Protein AF-A0A3M0Z2S5-F1 (afdb_monomer_lite)

pLDDT: mean 82.82, std 20.01, range [23.84, 98.69]

Foldseek 3Di:
DDDDDDDDDPPPPPPPPPVLPFAEEAEEEAPPADPLQVVLSVVCLVCCVPAPQNCQLRFSHGHDNDYHYLVVLVVDDLLVQFRHAYEYFYACPDPNNVVQDPPQWDAALAWIQGNLAGIKHAWKKFKAKDWRVSCVDPPHDNDQFTHMYIYIYTNDSVNSSQSSVCCRPPVEHGFMEHEPPMDHPDDDPFNDDGHYPPDDDDPVDDCDDPNWGWRYKYWDGRVVQVVCCVVVVDRDPTDIDIDTDDRCCCGDPVVVVVVCCVVVCVVPD

Radius of gyration: 21.88 Å; chains: 1; bounding box: 50×64×82 Å

Secondary structure (DSSP, 8-state):
---------------------PEEEEEEE-TT--HHHHHHHHHHHHTTTT-HHHHHHTTEEEEEEEEEEHHHHHTS-HHHHHTEEEEEES-TTSHHHHHH--SSEEE-SS-EEETTTEEEESSEEEEEEEE-TTTTSTT----SS--EEEEEEESSHHHHHHHHHHHHHH-B-SEEEE-TT-EEEE--SS-PPPEETTPPPPTTS-SEETTEEEEEEEEPPHHHHHHHHHHHSS--S--EEEEEE-TTTTSTHHHHHHHHHHHTTTT--

Structure (mmCIF, N/CA/C/O backbone):
data_AF-A0A3M0Z2S5-F1
#
_entry.id   AF-A0A3M0Z2S5-F1
#
loop_
_atom_site.group_PDB
_atom_site.id
_atom_site.type_symbol
_atom_site.label_atom_id
_atom_site.label_alt_id
_atom_site.label_comp_id
_atom_site.label_asym_id
_atom_site.label_entity_id
_atom_site.label_seq_id
_atom_site.pdbx_PDB_ins_code
_atom_site.Cartn_x
_atom_site.Cartn_y
_atom_site.Cartn_z
_atom_site.occupancy
_atom_site.B_iso_or_equiv
_atom_site.auth_seq_id
_atom_site.auth_comp_id
_atom_site.auth_asym_id
_atom_site.auth_atom_id
_atom_site.pdbx_PDB_model_num
ATOM 1 N N . MET A 1 1 ? -10.172 -48.071 -61.074 1.00 38.38 1 MET A N 1
ATOM 2 C CA . MET A 1 1 ? -8.968 -47.214 -61.163 1.00 38.38 1 MET A CA 1
ATOM 3 C C . MET A 1 1 ? -9.252 -45.932 -60.376 1.00 38.38 1 MET A C 1
ATOM 5 O O . MET A 1 1 ? -9.782 -44.981 -60.930 1.00 38.38 1 MET A O 1
ATOM 9 N N . MET A 1 2 ? -9.044 -45.945 -59.055 1.00 31.11 2 MET A N 1
ATOM 10 C CA . MET A 1 2 ? -9.302 -44.784 -58.189 1.00 31.11 2 MET A CA 1
ATOM 11 C C . MET A 1 2 ? -7.990 -44.030 -57.978 1.00 31.11 2 MET A C 1
ATOM 13 O O . MET A 1 2 ? -7.022 -44.589 -57.467 1.00 31.11 2 MET A O 1
ATOM 17 N N . ARG A 1 3 ? -7.943 -42.778 -58.439 1.00 32.47 3 ARG A N 1
ATOM 18 C CA . ARG A 1 3 ? -6.822 -41.857 -58.235 1.00 32.47 3 ARG A CA 1
ATOM 19 C C . ARG A 1 3 ? -6.849 -41.378 -56.782 1.00 32.47 3 ARG A C 1
ATOM 21 O O . ARG A 1 3 ? -7.718 -40.592 -56.419 1.00 32.47 3 ARG A O 1
ATOM 28 N N . ASN A 1 4 ? -5.890 -41.832 -55.978 1.00 33.38 4 ASN A N 1
ATOM 29 C CA . ASN A 1 4 ? -5.587 -41.239 -54.677 1.00 33.38 4 ASN A CA 1
ATOM 30 C C . ASN A 1 4 ? -5.161 -39.779 -54.884 1.00 33.38 4 ASN A C 1
ATOM 32 O O . ASN A 1 4 ? -4.087 -39.519 -55.426 1.00 33.38 4 ASN A O 1
ATOM 36 N N . GLN A 1 5 ? -6.001 -38.830 -54.474 1.00 32.69 5 GLN A N 1
ATOM 37 C CA . GLN A 1 5 ? -5.605 -37.433 -54.326 1.00 32.69 5 GLN A CA 1
ATOM 38 C C . GLN A 1 5 ? -5.142 -37.211 -52.887 1.00 32.69 5 GLN A C 1
ATOM 40 O O . GLN A 1 5 ? -5.942 -37.078 -51.966 1.00 32.69 5 GLN A O 1
ATOM 45 N N . THR A 1 6 ? -3.826 -37.193 -52.703 1.00 31.66 6 THR A N 1
ATOM 46 C CA . THR A 1 6 ? -3.182 -36.700 -51.487 1.00 31.66 6 THR A CA 1
ATOM 47 C C . THR A 1 6 ? -3.391 -35.188 -51.418 1.00 31.66 6 THR A C 1
ATOM 49 O O . THR A 1 6 ? -2.802 -34.447 -52.204 1.00 31.66 6 THR A O 1
ATOM 52 N N . ILE A 1 7 ? -4.234 -34.718 -50.499 1.00 29.38 7 ILE A N 1
ATOM 53 C CA . ILE A 1 7 ? -4.354 -33.289 -50.189 1.00 29.38 7 ILE A CA 1
ATOM 54 C C . ILE A 1 7 ? -3.338 -32.967 -49.092 1.00 29.38 7 ILE A C 1
ATOM 56 O O . ILE A 1 7 ? -3.437 -33.453 -47.967 1.00 29.38 7 ILE A O 1
ATOM 60 N N . TYR A 1 8 ? -2.348 -32.144 -49.436 1.00 26.92 8 TYR A N 1
ATOM 61 C CA . TYR A 1 8 ? -1.400 -31.567 -48.490 1.00 26.92 8 TYR A CA 1
ATOM 62 C C . TYR A 1 8 ? -2.109 -30.482 -47.672 1.00 26.92 8 TYR A C 1
ATOM 64 O O . TYR A 1 8 ? -2.426 -29.410 -48.187 1.00 26.92 8 TYR A O 1
ATOM 72 N N . LEU A 1 9 ? -2.360 -30.752 -46.390 1.00 23.84 9 LEU A N 1
ATOM 73 C CA . LEU A 1 9 ? -2.811 -29.735 -45.445 1.00 23.84 9 LEU A CA 1
ATOM 74 C C . LEU A 1 9 ? -1.599 -28.893 -45.025 1.00 23.84 9 LEU A C 1
ATOM 76 O O . LEU A 1 9 ? -0.819 -29.285 -44.157 1.00 23.84 9 LEU A O 1
ATOM 80 N N . LEU A 1 10 ? -1.431 -27.735 -45.659 1.00 24.17 10 LEU A N 1
ATOM 81 C CA . LEU A 1 10 ? -0.461 -26.728 -45.244 1.00 24.17 10 LEU A CA 1
ATOM 82 C C . LEU A 1 10 ? -0.992 -26.040 -43.975 1.00 24.17 10 LEU A C 1
ATOM 84 O O . LEU A 1 10 ? -1.672 -25.017 -44.039 1.00 24.17 10 LEU A O 1
ATOM 88 N N . VAL A 1 11 ? -0.724 -26.620 -42.803 1.00 25.47 11 VAL A N 1
ATOM 89 C CA . VAL A 1 11 ? -0.964 -25.933 -41.529 1.00 25.47 11 VAL A CA 1
ATOM 90 C C . VAL A 1 11 ? 0.127 -24.877 -41.379 1.00 25.47 11 VAL A C 1
ATOM 92 O O . VAL A 1 11 ? 1.230 -25.156 -40.913 1.00 25.47 11 VAL A O 1
ATOM 95 N N . LEU A 1 12 ? -0.186 -23.648 -41.787 1.00 24.25 12 LEU A N 1
ATOM 96 C CA . LEU A 1 12 ? 0.527 -22.458 -41.337 1.00 24.25 12 LEU A CA 1
ATOM 97 C C . LEU A 1 12 ? 0.299 -22.333 -39.827 1.00 24.25 12 LEU A C 1
ATOM 99 O O . LEU A 1 12 ? -0.611 -21.648 -39.361 1.00 24.25 12 LEU A O 1
ATOM 103 N N . LEU A 1 13 ? 1.134 -23.03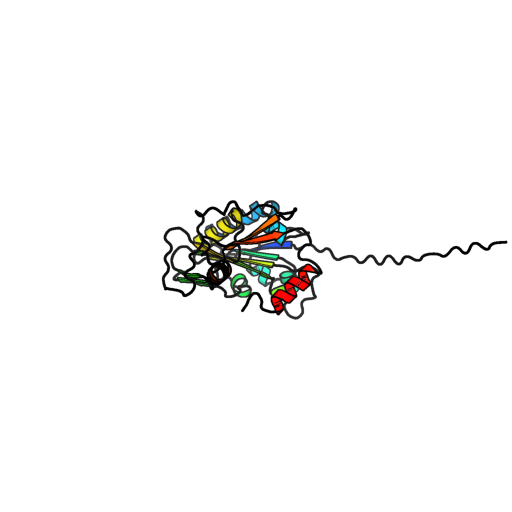2 -39.056 1.00 24.48 13 LEU A N 1
ATOM 104 C CA . LEU A 1 13 ? 1.390 -22.720 -37.659 1.00 24.48 13 LEU A CA 1
ATOM 105 C C . LEU A 1 13 ? 2.048 -21.342 -37.644 1.00 24.48 13 LEU A C 1
ATOM 107 O O . LEU A 1 13 ? 3.268 -21.209 -37.567 1.00 24.48 13 LEU A O 1
ATOM 111 N N . PHE A 1 14 ? 1.230 -20.293 -37.710 1.00 25.27 14 PHE A N 1
ATOM 112 C CA . PHE A 1 14 ? 1.606 -19.058 -37.058 1.00 25.27 14 PHE A CA 1
ATOM 113 C C . PHE A 1 14 ? 1.755 -19.430 -35.591 1.00 25.27 14 PHE A C 1
ATOM 115 O O . PHE A 1 14 ? 0.772 -19.564 -34.859 1.00 25.27 14 PHE A O 1
ATOM 122 N N . SER A 1 15 ? 2.999 -19.633 -35.164 1.00 28.56 15 SER A N 1
ATOM 123 C CA . SER A 1 15 ? 3.365 -19.386 -33.788 1.00 28.56 15 SER A CA 1
ATOM 124 C C . SER A 1 15 ? 3.002 -17.927 -33.533 1.00 28.56 15 SER A C 1
ATOM 126 O O . SER A 1 15 ? 3.791 -16.998 -33.702 1.00 28.56 15 SER A O 1
ATOM 128 N N . LEU A 1 16 ? 1.750 -17.706 -33.128 1.00 31.30 16 LEU A N 1
ATOM 129 C CA . LEU A 1 16 ? 1.448 -16.647 -32.196 1.00 31.30 16 LEU A CA 1
ATOM 130 C C . LEU A 1 16 ? 2.372 -16.954 -31.027 1.00 31.30 16 LEU A C 1
ATOM 132 O O . LEU A 1 16 ? 2.051 -17.761 -30.157 1.00 31.30 16 LEU A O 1
ATOM 136 N N . ASN A 1 17 ? 3.560 -16.351 -31.054 1.00 31.06 17 ASN A N 1
ATOM 137 C CA . ASN A 1 17 ? 4.291 -16.009 -29.859 1.00 31.06 17 ASN A CA 1
ATOM 138 C C . ASN A 1 17 ? 3.290 -15.196 -29.039 1.00 31.06 17 ASN A C 1
ATOM 140 O O . ASN A 1 17 ? 3.216 -13.972 -29.150 1.00 31.06 17 ASN A O 1
ATOM 144 N N . ALA A 1 18 ? 2.435 -15.896 -28.292 1.00 36.41 18 ALA A N 1
ATOM 145 C CA . ALA A 1 18 ? 1.697 -15.332 -27.197 1.00 36.41 18 ALA A CA 1
ATOM 146 C C . ALA A 1 18 ? 2.801 -14.774 -26.319 1.00 36.41 18 ALA A C 1
ATOM 148 O O . ALA A 1 18 ? 3.565 -15.524 -25.719 1.00 36.41 18 ALA A O 1
ATOM 149 N N . TYR A 1 19 ? 2.985 -13.463 -26.389 1.00 38.19 19 TYR A N 1
ATOM 150 C CA . TYR A 1 19 ? 3.996 -12.765 -25.633 1.00 38.19 19 TYR A CA 1
ATOM 151 C C . TYR A 1 19 ? 3.586 -12.876 -24.163 1.00 38.19 19 TYR A C 1
ATOM 153 O O . TYR A 1 19 ? 2.909 -12.007 -23.623 1.00 38.19 19 TYR A O 1
ATOM 161 N N . THR A 1 20 ? 3.936 -13.994 -23.530 1.00 45.84 20 THR A N 1
ATOM 162 C CA . THR A 1 20 ? 3.798 -14.261 -22.100 1.00 45.84 20 THR A CA 1
ATOM 163 C C . THR A 1 20 ? 4.943 -13.562 -21.381 1.00 45.84 20 THR A C 1
ATOM 165 O O . THR A 1 20 ? 5.749 -14.192 -20.699 1.00 45.84 20 THR A O 1
ATOM 168 N N . ALA A 1 21 ? 5.093 -12.253 -21.588 1.00 57.91 21 ALA A N 1
ATOM 169 C CA . ALA A 1 21 ? 5.978 -11.485 -20.734 1.00 57.91 21 ALA A CA 1
ATOM 170 C C . ALA A 1 21 ? 5.276 -11.346 -19.390 1.00 57.91 21 ALA A C 1
ATOM 172 O O . ALA A 1 21 ? 4.353 -10.549 -19.239 1.00 57.91 21 ALA A O 1
ATOM 173 N N . GLY A 1 22 ? 5.691 -12.172 -18.435 1.00 71.38 22 GLY A N 1
ATOM 174 C CA . GLY A 1 22 ? 5.278 -12.023 -17.055 1.00 71.38 22 GLY A CA 1
ATOM 175 C C . GLY A 1 22 ? 5.606 -10.639 -16.504 1.00 71.38 22 GLY A C 1
ATOM 176 O O . GLY A 1 22 ? 6.449 -9.904 -17.029 1.00 71.38 22 GLY A O 1
ATOM 177 N N . ARG A 1 23 ? 4.933 -10.278 -15.419 1.00 84.69 23 ARG A N 1
ATOM 178 C CA . ARG A 1 23 ? 5.114 -8.990 -14.752 1.00 84.69 23 ARG A CA 1
ATOM 179 C C . ARG A 1 23 ? 6.337 -9.075 -13.857 1.00 84.69 23 ARG A C 1
ATOM 181 O O . ARG A 1 23 ? 6.465 -9.996 -13.062 1.00 84.69 23 ARG A O 1
ATOM 188 N N . ASN A 1 24 ? 7.236 -8.107 -13.935 1.00 92.12 24 ASN A N 1
ATOM 189 C CA . ASN A 1 24 ? 8.283 -7.990 -12.925 1.00 92.12 24 ASN A CA 1
ATOM 190 C C . ASN A 1 24 ? 7.833 -7.015 -11.839 1.00 92.12 24 ASN A C 1
ATOM 192 O O . ASN A 1 24 ? 7.238 -5.984 -12.147 1.00 92.12 24 ASN A O 1
ATOM 196 N N . LEU A 1 25 ? 8.160 -7.319 -10.585 1.00 96.44 25 LEU A N 1
ATOM 197 C CA . LEU A 1 25 ? 7.916 -6.433 -9.449 1.00 96.44 25 LEU A CA 1
ATOM 198 C C . LEU A 1 25 ? 9.226 -5.797 -8.988 1.00 96.44 25 LEU A C 1
ATOM 200 O O . LEU A 1 25 ? 10.210 -6.495 -8.729 1.00 96.44 25 LEU A O 1
ATOM 204 N N . VAL A 1 26 ? 9.210 -4.477 -8.826 1.00 97.56 26 VAL A N 1
ATOM 205 C CA . VAL A 1 26 ? 10.291 -3.713 -8.195 1.00 97.56 26 VAL A CA 1
ATOM 206 C C . VAL A 1 26 ? 9.836 -3.222 -6.830 1.00 97.56 26 VAL A C 1
ATOM 208 O O . VAL A 1 26 ? 8.746 -2.670 -6.710 1.00 97.56 26 VAL A O 1
ATOM 211 N N . ILE A 1 27 ? 10.682 -3.393 -5.814 1.00 98.38 27 ILE A N 1
ATOM 212 C CA . ILE A 1 27 ? 10.485 -2.791 -4.492 1.00 98.38 27 ILE A CA 1
ATOM 213 C C . ILE A 1 27 ? 11.403 -1.574 -4.396 1.00 98.38 27 ILE A C 1
ATOM 215 O O . ILE A 1 27 ? 12.620 -1.696 -4.565 1.00 98.38 27 ILE A O 1
ATOM 219 N N . CYS A 1 28 ? 10.816 -0.409 -4.146 1.00 98.25 28 CYS A N 1
ATOM 220 C CA . CYS A 1 28 ? 11.486 0.879 -4.248 1.00 98.25 28 CYS A CA 1
ATOM 221 C C . CYS A 1 28 ? 11.433 1.645 -2.928 1.00 98.25 28 CYS A C 1
ATOM 223 O O . CYS A 1 28 ? 10.399 1.656 -2.261 1.00 98.25 28 CYS A O 1
ATOM 225 N N . ILE A 1 29 ? 12.520 2.342 -2.603 1.00 98.50 29 ILE A N 1
ATOM 226 C CA . ILE A 1 29 ? 12.602 3.268 -1.468 1.00 98.50 29 ILE A CA 1
ATOM 227 C C . ILE A 1 29 ? 13.281 4.585 -1.869 1.00 98.50 29 ILE A C 1
ATOM 229 O O . ILE A 1 29 ? 14.155 4.571 -2.739 1.00 98.50 29 ILE A O 1
ATOM 233 N N . PRO A 1 30 ? 12.962 5.721 -1.232 1.00 98.00 30 PRO A N 1
ATOM 234 C CA . PRO A 1 30 ? 13.767 6.935 -1.356 1.00 98.00 30 PRO A CA 1
ATOM 235 C C . PRO A 1 30 ? 15.235 6.686 -0.951 1.00 98.00 30 PRO A C 1
ATOM 237 O O . PRO A 1 30 ? 15.472 5.920 -0.008 1.00 98.00 30 PRO A O 1
ATOM 240 N N . PRO A 1 31 ? 16.232 7.304 -1.613 1.00 94.38 31 PRO A N 1
ATOM 241 C CA . PRO A 1 31 ? 17.650 7.124 -1.268 1.00 94.38 31 PRO A CA 1
ATOM 242 C C . PRO A 1 31 ? 17.954 7.527 0.185 1.00 94.38 31 PRO A C 1
ATOM 244 O O . PRO A 1 31 ? 18.577 6.767 0.935 1.00 94.38 31 PRO A O 1
ATOM 247 N N . ASP A 1 32 ? 17.371 8.642 0.622 1.00 93.94 32 ASP A N 1
ATOM 248 C CA . ASP A 1 32 ? 17.569 9.222 1.954 1.00 93.94 32 ASP A CA 1
ATOM 249 C C . ASP A 1 32 ? 16.571 8.689 2.993 1.00 93.94 32 ASP A C 1
ATOM 251 O O . ASP A 1 32 ? 16.298 9.318 4.013 1.00 93.94 32 ASP A O 1
ATOM 255 N N . SER A 1 33 ? 16.008 7.501 2.746 1.00 97.19 33 SER A N 1
ATOM 256 C CA . SER A 1 33 ? 15.100 6.849 3.692 1.00 97.19 33 SER A CA 1
ATOM 257 C C . SER A 1 33 ? 15.763 6.650 5.055 1.00 97.19 33 SER A C 1
ATOM 259 O O . SER A 1 33 ? 16.917 6.205 5.147 1.00 97.19 33 SER A O 1
ATOM 261 N N . SER A 1 34 ? 14.996 6.901 6.117 1.00 98.00 34 SER A N 1
ATOM 262 C CA . SER A 1 34 ? 15.420 6.631 7.489 1.00 98.00 34 SER A CA 1
ATOM 263 C C . SER A 1 34 ? 15.739 5.139 7.700 1.00 98.00 34 SER A C 1
ATOM 265 O O . SER A 1 34 ? 15.246 4.280 6.953 1.00 98.00 34 SER A O 1
ATOM 267 N N . PRO A 1 35 ? 16.521 4.784 8.739 1.00 98.50 35 PRO A N 1
ATOM 268 C CA . PRO A 1 35 ? 16.799 3.386 9.073 1.00 98.50 35 PRO A CA 1
ATOM 269 C C . PRO A 1 35 ? 15.530 2.544 9.273 1.00 98.50 35 PRO A C 1
ATOM 271 O O . PRO A 1 35 ? 15.493 1.386 8.860 1.00 98.50 35 PRO A O 1
ATOM 274 N N . VAL A 1 36 ? 14.470 3.138 9.832 1.00 98.62 36 VAL A N 1
ATOM 275 C CA . VAL A 1 36 ? 13.172 2.481 10.060 1.00 98.62 36 VAL A CA 1
ATOM 276 C C . VAL A 1 36 ? 12.515 2.070 8.737 1.00 98.62 36 VAL A C 1
ATOM 278 O O . VAL A 1 36 ? 12.110 0.916 8.582 1.00 98.62 36 VAL A O 1
ATOM 281 N N . ILE A 1 37 ? 12.470 2.974 7.752 1.00 98.69 37 ILE A N 1
ATOM 282 C CA . ILE A 1 37 ? 11.903 2.693 6.422 1.00 98.69 37 ILE A CA 1
ATOM 283 C C . ILE A 1 37 ? 12.761 1.664 5.679 1.00 98.69 37 ILE A C 1
ATOM 285 O O . ILE A 1 37 ? 12.226 0.716 5.101 1.00 98.69 37 ILE A O 1
ATOM 289 N N . LYS A 1 38 ? 14.093 1.799 5.740 1.00 98.56 38 LYS A N 1
ATOM 290 C CA . LYS A 1 38 ? 15.030 0.834 5.140 1.00 98.56 38 LYS A CA 1
ATOM 291 C C . LYS A 1 38 ? 14.814 -0.569 5.709 1.00 98.56 38 LYS A C 1
ATOM 293 O O . LYS A 1 38 ? 14.667 -1.518 4.942 1.00 98.56 38 LYS A O 1
ATOM 298 N N . ALA A 1 39 ? 14.725 -0.705 7.031 1.00 98.69 39 ALA A N 1
ATOM 299 C CA . ALA A 1 39 ? 14.467 -1.984 7.687 1.00 98.69 39 ALA A CA 1
ATOM 300 C C . ALA A 1 39 ? 13.098 -2.572 7.303 1.00 98.69 39 ALA A C 1
ATOM 302 O O . ALA A 1 39 ? 12.990 -3.774 7.055 1.00 98.69 39 ALA A O 1
ATOM 303 N N . ALA A 1 40 ? 12.056 -1.742 7.203 1.00 98.69 40 ALA A N 1
ATOM 304 C CA . ALA A 1 40 ? 10.734 -2.181 6.765 1.00 98.69 40 ALA A CA 1
ATOM 305 C C . ALA A 1 40 ? 10.755 -2.701 5.313 1.00 98.69 40 ALA A C 1
ATOM 307 O O . ALA A 1 40 ? 10.296 -3.813 5.046 1.00 98.69 40 ALA A O 1
ATOM 308 N N . ALA A 1 41 ? 11.368 -1.966 4.385 1.00 98.56 41 ALA A N 1
ATOM 309 C CA . ALA A 1 41 ? 11.530 -2.406 3.001 1.00 98.56 41 ALA A CA 1
ATOM 310 C C . ALA A 1 41 ? 12.362 -3.692 2.867 1.00 98.56 41 ALA A C 1
ATOM 312 O O . ALA A 1 41 ? 12.040 -4.550 2.045 1.00 98.56 41 ALA A O 1
ATOM 313 N N . GLN A 1 42 ? 13.377 -3.891 3.714 1.00 98.56 42 GLN A N 1
ATOM 314 C CA . GLN A 1 42 ? 14.127 -5.150 3.742 1.00 98.56 42 GLN A CA 1
ATOM 315 C C . GLN A 1 42 ? 13.254 -6.349 4.139 1.00 98.56 42 GLN A C 1
ATOM 317 O O . GLN A 1 42 ? 13.419 -7.430 3.575 1.00 98.56 42 GLN A O 1
ATOM 322 N N . LYS A 1 43 ? 12.265 -6.174 5.029 1.00 98.56 43 LYS A N 1
ATOM 323 C CA . LYS A 1 43 ? 11.294 -7.241 5.346 1.00 98.56 43 LYS A CA 1
ATOM 324 C C . LYS A 1 43 ? 10.454 -7.627 4.125 1.00 98.56 43 LYS A C 1
ATOM 326 O O . LYS A 1 43 ? 10.229 -8.813 3.895 1.00 98.56 43 LYS A O 1
ATOM 331 N N . LEU A 1 44 ? 10.039 -6.652 3.311 1.00 98.44 44 LEU A N 1
ATOM 332 C CA . LEU A 1 44 ? 9.341 -6.918 2.044 1.00 98.44 44 LEU A CA 1
ATOM 333 C C . LEU A 1 44 ? 10.242 -7.671 1.060 1.00 98.44 44 LEU A C 1
ATOM 335 O O . LEU A 1 44 ? 9.814 -8.662 0.469 1.00 98.44 44 LEU A O 1
ATOM 339 N N . LEU A 1 45 ? 11.504 -7.250 0.924 1.00 98.25 45 LEU A N 1
ATOM 340 C CA . LEU A 1 45 ? 12.467 -7.924 0.055 1.00 98.25 45 LEU A CA 1
ATOM 341 C C . LEU A 1 45 ? 12.755 -9.362 0.513 1.00 98.25 45 LEU A C 1
ATOM 343 O O . LEU A 1 45 ? 12.873 -10.260 -0.322 1.00 98.25 45 LEU A O 1
ATOM 347 N N . ALA A 1 46 ? 12.839 -9.606 1.821 1.00 98.25 46 ALA A N 1
ATOM 348 C CA . ALA A 1 46 ? 12.997 -10.945 2.384 1.00 98.25 46 ALA A CA 1
ATOM 349 C C . ALA A 1 46 ? 11.773 -11.833 2.096 1.00 98.25 46 ALA A C 1
ATOM 351 O O . ALA A 1 46 ? 11.926 -13.002 1.748 1.00 98.25 46 ALA A O 1
ATOM 352 N N . ALA A 1 47 ? 10.565 -11.266 2.152 1.00 97.88 47 ALA A N 1
ATOM 353 C CA . ALA A 1 47 ? 9.312 -11.971 1.885 1.00 97.88 47 ALA A CA 1
ATOM 354 C C . ALA A 1 47 ? 8.969 -12.120 0.386 1.00 97.88 47 ALA A C 1
ATOM 356 O O . ALA A 1 47 ? 7.951 -12.724 0.047 1.00 97.88 47 ALA A O 1
ATOM 357 N N . ARG A 1 48 ? 9.799 -11.593 -0.528 1.00 95.50 48 ARG A N 1
ATOM 358 C CA . ARG A 1 48 ? 9.486 -11.447 -1.965 1.00 95.50 48 ARG A CA 1
ATOM 359 C C . ARG A 1 48 ? 8.990 -12.714 -2.669 1.00 95.50 48 ARG A C 1
ATOM 361 O O . ARG A 1 48 ? 8.131 -12.631 -3.537 1.00 95.50 48 ARG A O 1
ATOM 368 N N . ASN A 1 49 ? 9.516 -13.877 -2.286 1.00 92.50 49 ASN A N 1
ATOM 369 C CA . ASN A 1 49 ? 9.201 -15.157 -2.928 1.00 92.50 49 ASN A CA 1
ATOM 370 C C . ASN A 1 49 ? 8.140 -15.971 -2.177 1.00 92.50 49 ASN A C 1
ATOM 372 O O . ASN A 1 49 ? 7.666 -16.972 -2.706 1.00 92.50 49 ASN A O 1
ATOM 376 N N . SER A 1 50 ? 7.784 -15.581 -0.953 1.00 94.25 50 SER A N 1
ATOM 377 C CA . SER A 1 50 ? 6.853 -16.323 -0.097 1.00 94.25 50 SER A CA 1
ATOM 378 C C . SER A 1 50 ? 5.533 -15.588 0.118 1.00 94.25 50 SER A C 1
ATOM 380 O O . SER A 1 50 ? 4.515 -16.239 0.333 1.00 94.25 50 SER A O 1
ATOM 382 N N . HIS A 1 51 ? 5.518 -14.255 0.029 1.00 96.25 51 HIS A N 1
ATOM 383 C CA . HIS A 1 51 ? 4.315 -13.461 0.247 1.00 96.25 51 HIS A CA 1
ATOM 384 C C . HIS A 1 51 ? 3.375 -13.507 -0.975 1.00 96.25 51 HIS A C 1
ATOM 386 O O . HIS A 1 51 ? 3.763 -13.036 -2.051 1.00 96.25 51 HIS A O 1
ATOM 392 N N . PRO A 1 52 ? 2.125 -13.989 -0.833 1.00 94.00 52 PRO A N 1
ATOM 393 C CA . PRO A 1 52 ? 1.194 -14.166 -1.953 1.00 94.00 52 PRO A CA 1
ATOM 394 C C . PRO A 1 52 ? 0.945 -12.913 -2.786 1.00 94.00 52 PRO A C 1
ATOM 396 O O . PRO A 1 52 ? 1.012 -12.962 -4.010 1.00 94.00 52 PRO A O 1
ATOM 399 N N . THR A 1 53 ? 0.756 -11.760 -2.140 1.00 95.38 53 THR A N 1
ATOM 400 C CA . THR A 1 53 ? 0.552 -10.490 -2.852 1.00 95.38 53 THR A CA 1
ATOM 401 C C . THR A 1 53 ? 1.768 -10.105 -3.693 1.00 95.38 53 THR A C 1
ATOM 403 O O . THR A 1 53 ? 1.606 -9.646 -4.817 1.00 95.38 53 THR A O 1
ATOM 406 N N . LEU A 1 54 ? 2.993 -10.323 -3.190 1.00 96.38 54 LEU A N 1
ATOM 407 C CA . LEU A 1 54 ? 4.214 -9.955 -3.921 1.00 96.38 54 LEU A CA 1
ATOM 408 C C . LEU A 1 54 ? 4.413 -10.862 -5.139 1.00 96.38 54 LEU A C 1
ATOM 410 O O . LEU A 1 54 ? 4.795 -10.387 -6.205 1.00 96.38 54 LEU A O 1
ATOM 414 N N . ARG A 1 55 ? 4.088 -12.152 -4.999 1.00 93.00 55 ARG A N 1
ATOM 415 C CA . ARG A 1 55 ? 4.107 -13.109 -6.110 1.00 93.00 55 ARG A CA 1
ATOM 416 C C . ARG A 1 55 ? 3.061 -12.777 -7.170 1.00 93.00 55 ARG A C 1
ATOM 418 O O . ARG A 1 55 ? 3.389 -12.796 -8.349 1.00 93.00 55 ARG A O 1
ATOM 425 N N . ALA A 1 56 ? 1.839 -12.437 -6.760 1.00 91.31 56 ALA A N 1
ATOM 426 C CA . ALA A 1 56 ? 0.764 -12.072 -7.681 1.00 91.31 56 ALA A CA 1
ATOM 427 C C . ALA A 1 56 ? 1.080 -10.790 -8.469 1.00 91.31 56 ALA A C 1
ATOM 429 O O . ALA A 1 56 ? 0.862 -10.732 -9.676 1.00 91.31 56 ALA A O 1
ATOM 430 N N . LEU A 1 57 ? 1.682 -9.785 -7.824 1.00 92.38 57 LEU A N 1
ATOM 431 C CA . LEU A 1 57 ? 2.154 -8.570 -8.503 1.00 92.38 57 LEU A CA 1
ATOM 432 C C . LEU A 1 57 ? 3.227 -8.850 -9.571 1.00 92.38 57 LEU A C 1
ATOM 434 O O . LEU A 1 57 ? 3.387 -8.050 -10.496 1.00 92.38 57 LEU A O 1
ATOM 438 N N . ALA A 1 58 ? 3.950 -9.964 -9.439 1.00 91.75 58 ALA A N 1
ATOM 439 C CA . ALA A 1 58 ? 4.983 -10.420 -10.359 1.00 91.75 58 ALA A CA 1
ATOM 440 C C . ALA A 1 58 ? 4.534 -11.596 -11.251 1.00 91.75 58 ALA A C 1
ATOM 442 O O . ALA A 1 58 ? 5.390 -12.315 -11.753 1.00 91.75 58 ALA A O 1
ATOM 443 N N . ASP A 1 59 ? 3.231 -11.852 -11.414 1.00 86.00 59 ASP A N 1
ATOM 444 C CA . ASP A 1 59 ? 2.721 -13.062 -12.080 1.00 86.00 59 ASP A CA 1
ATOM 445 C C . ASP A 1 59 ? 3.417 -13.374 -13.420 1.00 86.00 59 ASP A C 1
ATOM 447 O O . ASP A 1 59 ? 3.488 -12.532 -14.321 1.00 86.00 59 ASP A O 1
ATOM 451 N N . GLY A 1 60 ? 3.970 -14.587 -13.526 1.00 78.88 60 GLY A N 1
ATOM 452 C CA . GLY A 1 60 ? 4.768 -15.063 -14.663 1.00 78.88 60 GLY A CA 1
ATOM 453 C C . GLY A 1 60 ? 6.180 -14.464 -14.796 1.00 78.88 60 GLY A C 1
ATOM 454 O O . GLY A 1 60 ? 6.936 -14.888 -15.668 1.00 78.88 60 GLY A O 1
ATOM 455 N N . GLY A 1 61 ? 6.543 -13.468 -13.985 1.00 87.44 61 GLY A N 1
ATOM 456 C CA . GLY A 1 61 ? 7.850 -12.809 -13.961 1.00 87.44 61 GLY A CA 1
ATOM 457 C C . GLY A 1 61 ? 8.568 -12.979 -12.620 1.00 87.44 61 GLY A C 1
ATOM 458 O O . GLY A 1 61 ? 8.452 -14.010 -11.955 1.00 87.44 61 GLY A O 1
ATOM 459 N N . LYS A 1 62 ? 9.394 -11.995 -12.240 1.00 91.62 62 LYS A N 1
ATOM 460 C CA . LYS A 1 62 ? 10.220 -12.047 -11.022 1.00 91.62 62 LYS A CA 1
ATOM 461 C C . LYS A 1 62 ? 10.006 -10.820 -10.146 1.00 91.62 62 LYS A C 1
ATOM 463 O O . LYS A 1 62 ? 9.941 -9.692 -10.635 1.00 91.62 62 LYS A O 1
ATOM 468 N N . VAL A 1 63 ? 10.024 -11.027 -8.831 1.00 94.88 63 VAL A N 1
ATOM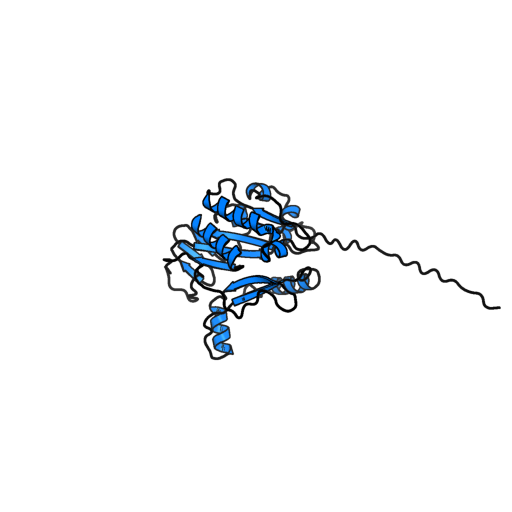 469 C CA . VAL A 1 63 ? 10.320 -9.938 -7.895 1.00 94.88 63 VAL A CA 1
ATOM 470 C C . VAL A 1 63 ? 11.829 -9.717 -7.898 1.00 94.88 63 VAL A C 1
ATOM 472 O O . VAL A 1 63 ? 12.596 -10.654 -7.659 1.00 94.88 63 VAL A O 1
ATOM 475 N N . LEU A 1 64 ? 12.270 -8.498 -8.207 1.00 94.88 64 LEU A N 1
ATOM 476 C CA . LEU A 1 64 ? 13.697 -8.196 -8.293 1.00 94.88 64 LEU A CA 1
ATOM 477 C C . LEU A 1 64 ? 14.388 -8.391 -6.931 1.00 94.88 64 LEU A C 1
ATOM 479 O O . LEU A 1 64 ? 13.805 -8.179 -5.871 1.00 94.88 64 LEU A O 1
ATOM 483 N N . SER A 1 65 ? 15.649 -8.827 -6.963 1.00 94.31 65 SER A N 1
ATOM 484 C CA . SER A 1 65 ? 16.387 -9.319 -5.789 1.00 94.31 65 SER A CA 1
ATOM 485 C C . SER A 1 65 ? 17.006 -8.233 -4.905 1.00 94.31 65 SER A C 1
ATOM 487 O O . SER A 1 65 ? 17.685 -8.563 -3.935 1.00 94.31 65 SER A O 1
ATOM 489 N N . ARG A 1 66 ? 16.781 -6.954 -5.214 1.00 96.56 66 ARG A N 1
ATOM 490 C CA . ARG A 1 66 ? 17.306 -5.812 -4.457 1.00 96.56 66 ARG A CA 1
ATOM 491 C C . ARG A 1 66 ? 16.271 -4.701 -4.333 1.00 96.56 66 ARG A C 1
ATOM 493 O O . ARG A 1 66 ? 15.352 -4.622 -5.146 1.00 96.56 66 ARG A O 1
ATOM 500 N N . LEU A 1 67 ? 16.474 -3.826 -3.351 1.00 97.81 67 LEU A N 1
ATOM 501 C CA . LEU A 1 67 ? 15.770 -2.549 -3.271 1.00 97.81 67 LEU A CA 1
ATOM 502 C C . LEU A 1 67 ? 16.308 -1.598 -4.344 1.00 97.81 67 LEU A C 1
ATOM 504 O O . LEU A 1 67 ? 17.517 -1.535 -4.574 1.00 97.81 67 LEU A O 1
ATOM 508 N N . TYR A 1 68 ? 15.408 -0.870 -4.993 1.00 98.12 68 TYR A N 1
ATOM 509 C CA . TYR A 1 68 ? 15.734 0.173 -5.964 1.00 98.12 68 TYR A CA 1
ATOM 510 C C . TYR A 1 68 ? 15.451 1.548 -5.368 1.00 98.12 68 TYR A C 1
ATOM 512 O O . TYR A 1 68 ? 14.583 1.685 -4.505 1.00 98.12 68 TYR A O 1
ATOM 520 N N . HIS A 1 69 ? 16.148 2.577 -5.843 1.00 98.38 69 HIS A N 1
ATOM 521 C CA . HIS A 1 69 ? 15.834 3.938 -5.432 1.00 98.38 69 HIS A CA 1
ATOM 522 C C . HIS A 1 69 ? 14.720 4.533 -6.291 1.00 98.38 69 HIS A C 1
ATOM 524 O O . HIS A 1 69 ? 14.744 4.412 -7.516 1.00 98.38 69 HIS A O 1
ATOM 530 N N . THR A 1 70 ? 13.749 5.198 -5.661 1.00 97.81 70 THR A N 1
ATOM 531 C CA . THR A 1 70 ? 12.628 5.868 -6.355 1.00 97.81 70 THR A CA 1
ATOM 532 C C . THR A 1 70 ? 13.122 6.851 -7.419 1.00 97.81 70 THR A C 1
ATOM 534 O O . THR A 1 70 ? 12.582 6.887 -8.526 1.00 97.81 70 THR A O 1
ATOM 537 N N . ILE A 1 71 ? 14.214 7.571 -7.139 1.00 97.06 71 ILE A N 1
ATOM 538 C CA . ILE A 1 71 ? 14.842 8.505 -8.082 1.00 97.06 71 ILE A CA 1
ATOM 539 C C . ILE A 1 71 ? 15.391 7.822 -9.344 1.00 97.06 71 ILE A C 1
ATOM 541 O O . ILE A 1 71 ? 15.373 8.417 -10.420 1.00 97.06 71 ILE A O 1
ATOM 545 N N . ASP A 1 72 ? 15.829 6.565 -9.252 1.00 96.88 72 ASP A N 1
ATOM 546 C CA . ASP A 1 72 ? 16.302 5.812 -10.415 1.00 96.88 72 ASP A CA 1
ATOM 547 C C . ASP A 1 72 ? 15.132 5.345 -11.278 1.00 96.88 72 ASP A C 1
ATOM 549 O O . ASP A 1 72 ? 15.224 5.360 -12.505 1.00 96.88 72 ASP A O 1
ATOM 553 N N . ILE A 1 73 ? 14.010 4.983 -10.649 1.00 96.62 73 ILE A N 1
ATOM 554 C CA . ILE A 1 73 ? 12.777 4.622 -11.357 1.00 96.62 73 ILE A CA 1
ATOM 555 C C . ILE A 1 73 ? 12.202 5.830 -12.097 1.00 96.62 73 ILE A C 1
ATOM 557 O O . ILE A 1 73 ? 11.758 5.686 -13.232 1.00 96.62 73 ILE A O 1
ATOM 561 N N . LEU A 1 74 ? 12.258 7.032 -11.515 1.00 94.50 74 LEU A N 1
ATOM 562 C CA . LEU A 1 74 ? 11.826 8.263 -12.193 1.00 94.50 74 LEU A CA 1
ATOM 563 C C . LEU A 1 74 ? 12.609 8.536 -13.480 1.00 94.50 74 LEU A C 1
ATOM 565 O O . LEU A 1 74 ? 12.035 9.016 -14.458 1.00 94.50 74 LEU A O 1
ATOM 569 N N . LYS A 1 75 ? 13.899 8.186 -13.495 1.00 95.44 75 LYS A N 1
ATOM 570 C CA . LYS A 1 75 ? 14.770 8.306 -14.671 1.00 95.44 75 LYS A CA 1
ATOM 571 C C . LYS A 1 75 ? 14.516 7.220 -15.717 1.00 95.44 75 LYS A C 1
ATOM 573 O O . LYS A 1 75 ? 15.033 7.318 -16.827 1.00 95.44 75 LYS A O 1
ATOM 578 N N . TRP A 1 76 ? 13.756 6.168 -15.401 1.00 94.25 76 TRP A N 1
ATOM 579 C CA . TRP A 1 76 ? 13.436 5.146 -16.392 1.00 94.25 76 TRP A CA 1
ATOM 580 C C . TRP A 1 76 ? 12.544 5.715 -17.504 1.00 94.25 76 TRP A C 1
ATOM 582 O O . TRP A 1 76 ? 11.643 6.525 -17.231 1.00 94.25 76 TRP A O 1
ATOM 592 N N . PRO A 1 77 ? 12.713 5.222 -18.748 1.00 91.81 77 PRO A N 1
ATOM 593 C CA . PRO A 1 77 ? 11.744 5.464 -19.808 1.00 91.81 77 PRO A CA 1
ATOM 594 C C . PRO A 1 77 ? 10.330 5.115 -19.332 1.00 91.81 77 PRO A C 1
ATOM 596 O O . PRO A 1 77 ? 10.147 4.119 -18.625 1.00 91.81 77 PRO A O 1
ATOM 599 N N . LEU A 1 78 ? 9.332 5.911 -19.725 1.00 87.88 78 LEU A N 1
ATOM 600 C CA . LEU A 1 78 ? 7.935 5.688 -19.326 1.00 87.88 78 LEU A CA 1
ATOM 601 C C . LEU A 1 78 ? 7.458 4.271 -19.674 1.00 87.88 78 LEU A C 1
ATOM 603 O O . LEU A 1 78 ? 6.820 3.627 -18.849 1.00 87.88 78 LEU A O 1
ATOM 607 N N . ASP A 1 79 ? 7.856 3.748 -20.837 1.00 87.00 79 ASP A N 1
ATOM 608 C CA . ASP A 1 79 ? 7.536 2.380 -21.269 1.00 87.00 79 ASP A CA 1
ATOM 609 C C . ASP A 1 79 ? 8.041 1.328 -20.274 1.00 87.00 79 ASP A C 1
ATOM 611 O O . ASP A 1 79 ? 7.320 0.403 -19.902 1.00 87.00 79 ASP A O 1
ATOM 615 N N . LYS A 1 80 ? 9.257 1.518 -19.754 1.00 89.06 80 LYS A N 1
ATOM 616 C CA . LYS A 1 80 ? 9.811 0.641 -18.725 1.00 89.06 80 LYS A CA 1
ATOM 617 C C . LYS A 1 80 ? 9.063 0.800 -17.403 1.00 89.06 80 LYS A C 1
ATOM 619 O O . LYS A 1 80 ? 8.780 -0.204 -16.762 1.00 89.06 80 LYS A O 1
ATOM 624 N N . ARG A 1 81 ? 8.705 2.024 -16.999 1.00 90.69 81 ARG A N 1
ATOM 625 C CA . ARG A 1 81 ? 7.902 2.250 -15.784 1.00 90.69 81 ARG A CA 1
ATOM 626 C C . ARG A 1 81 ? 6.527 1.587 -15.867 1.00 90.69 81 ARG A C 1
ATOM 628 O O . ARG A 1 81 ? 6.113 0.985 -14.886 1.00 90.69 81 ARG A O 1
ATOM 635 N N . GLY A 1 82 ? 5.861 1.645 -17.021 1.00 88.62 82 GLY A N 1
ATOM 636 C CA . GLY A 1 82 ? 4.551 1.022 -17.248 1.00 88.62 82 GLY A CA 1
ATOM 637 C C . GLY A 1 82 ? 4.581 -0.508 -17.326 1.00 88.62 82 GLY A C 1
ATOM 638 O O . GLY A 1 82 ? 3.584 -1.163 -17.042 1.00 88.62 82 GLY A O 1
ATOM 639 N N . LYS A 1 83 ? 5.723 -1.112 -17.671 1.00 88.31 83 LYS A N 1
ATOM 640 C CA . LYS A 1 83 ? 5.868 -2.576 -17.810 1.00 88.31 83 LYS A CA 1
ATOM 641 C C . LYS A 1 83 ? 6.322 -3.300 -16.541 1.00 88.31 83 LYS A C 1
ATOM 643 O O . LYS A 1 83 ? 6.429 -4.525 -16.549 1.00 88.31 83 LYS A O 1
ATOM 648 N N . TYR A 1 84 ? 6.571 -2.575 -15.454 1.00 92.50 84 TYR A N 1
ATOM 649 C CA . TYR A 1 84 ? 6.875 -3.155 -14.147 1.00 92.50 84 TYR A CA 1
ATOM 650 C C . TYR A 1 84 ? 5.747 -2.850 -13.166 1.00 92.50 84 TYR A C 1
ATOM 652 O O . TYR A 1 84 ? 5.244 -1.731 -13.125 1.00 92.50 84 TYR A O 1
ATOM 660 N N . SER A 1 85 ? 5.386 -3.826 -12.337 1.00 94.50 85 SER A N 1
ATOM 661 C CA . SER A 1 85 ? 4.662 -3.532 -11.103 1.00 94.50 85 SER A CA 1
ATOM 662 C C . SER A 1 85 ? 5.625 -2.858 -10.124 1.00 94.50 85 SER A C 1
ATOM 664 O O . SER A 1 85 ? 6.800 -3.239 -10.041 1.00 94.50 85 SER A O 1
ATOM 666 N N . LEU A 1 86 ? 5.149 -1.866 -9.377 1.00 96.94 86 LEU A N 1
ATOM 667 C CA . LEU A 1 86 ? 5.971 -1.099 -8.441 1.00 96.94 86 LEU A CA 1
ATOM 668 C C . LEU A 1 86 ? 5.392 -1.204 -7.031 1.00 96.94 86 LEU A C 1
ATOM 670 O O . LEU A 1 86 ? 4.213 -0.946 -6.820 1.00 96.94 86 LEU A O 1
ATOM 674 N N . LEU A 1 87 ? 6.235 -1.541 -6.061 1.00 98.25 87 LEU A N 1
ATOM 675 C CA . LEU A 1 87 ? 5.941 -1.418 -4.638 1.00 98.25 87 LEU A CA 1
ATOM 676 C C . LEU A 1 87 ? 6.817 -0.304 -4.070 1.00 98.25 87 LEU A C 1
ATOM 678 O O . LEU A 1 87 ? 8.021 -0.488 -3.894 1.00 98.25 87 LEU A O 1
ATOM 682 N N . LEU A 1 88 ? 6.226 0.856 -3.821 1.00 98.25 88 LEU A N 1
ATOM 683 C CA . LEU A 1 88 ? 6.918 2.047 -3.345 1.00 98.25 88 LEU A CA 1
ATOM 684 C C . LEU A 1 88 ? 6.742 2.175 -1.834 1.00 98.25 88 LEU A C 1
ATOM 686 O O . LEU A 1 88 ? 5.616 2.170 -1.346 1.00 98.25 88 LEU A O 1
ATOM 690 N N . VAL A 1 89 ? 7.842 2.308 -1.097 1.00 98.62 89 VAL A N 1
ATOM 691 C CA . VAL A 1 89 ? 7.830 2.416 0.365 1.00 98.62 89 VAL A CA 1
ATOM 692 C C . VAL A 1 89 ? 8.584 3.670 0.780 1.00 98.62 89 VAL A C 1
ATOM 694 O O . VAL A 1 89 ? 9.782 3.782 0.525 1.00 98.62 89 VAL A O 1
ATOM 697 N N . GLY A 1 90 ? 7.909 4.619 1.422 1.00 97.94 90 GLY A N 1
ATOM 698 C CA . GLY A 1 90 ? 8.543 5.880 1.798 1.00 97.94 90 GLY A CA 1
ATOM 699 C C . GLY A 1 90 ? 7.576 6.940 2.308 1.00 97.94 90 GLY A C 1
ATOM 700 O O . GLY A 1 90 ? 6.376 6.710 2.435 1.00 97.94 90 GLY A O 1
ATOM 701 N N . MET A 1 91 ? 8.119 8.118 2.604 1.00 97.31 91 MET A N 1
ATOM 702 C CA . MET A 1 91 ? 7.341 9.279 3.039 1.00 97.31 91 MET A CA 1
ATOM 703 C C . MET A 1 91 ? 6.511 9.860 1.875 1.00 97.31 91 MET A C 1
ATOM 705 O O . MET A 1 91 ? 6.933 9.753 0.720 1.00 97.31 91 MET A O 1
ATOM 709 N N . PRO A 1 92 ? 5.360 10.505 2.147 1.00 95.25 92 PRO A N 1
ATOM 710 C CA . PRO A 1 92 ? 4.432 10.973 1.109 1.00 95.25 92 PRO A CA 1
ATOM 711 C C . PRO A 1 92 ? 5.000 12.103 0.235 1.00 95.25 92 PRO A C 1
ATOM 713 O O . PRO A 1 92 ? 4.477 12.388 -0.839 1.00 95.25 92 PRO A O 1
ATOM 716 N N . ASN A 1 93 ? 6.080 12.753 0.674 1.00 93.75 93 ASN A N 1
ATOM 717 C CA . ASN A 1 93 ? 6.771 13.798 -0.075 1.00 93.75 93 ASN A CA 1
ATOM 718 C C . ASN A 1 93 ? 7.795 13.266 -1.098 1.00 93.75 93 ASN A C 1
ATOM 720 O O . ASN A 1 93 ? 8.361 14.077 -1.832 1.00 93.75 93 ASN A O 1
ATOM 724 N N . ASP A 1 94 ? 8.039 11.950 -1.174 1.00 96.38 94 ASP A N 1
ATOM 725 C CA . ASP A 1 94 ? 8.879 11.383 -2.235 1.00 96.38 94 ASP A CA 1
ATOM 726 C C . ASP A 1 94 ? 8.268 11.684 -3.620 1.00 96.38 94 ASP A C 1
ATOM 728 O O . ASP A 1 94 ? 7.071 11.454 -3.819 1.00 96.38 94 ASP A O 1
ATOM 732 N N . PRO A 1 95 ? 9.054 12.175 -4.600 1.00 96.31 95 PRO A N 1
ATOM 733 C CA . PRO A 1 95 ? 8.501 12.603 -5.882 1.00 96.31 95 PRO A CA 1
ATOM 734 C C . PRO A 1 95 ? 7.800 11.495 -6.676 1.00 96.31 95 PRO A C 1
ATOM 736 O O . PRO A 1 95 ? 6.822 11.779 -7.365 1.00 96.31 95 PRO A O 1
ATOM 739 N N . LEU A 1 96 ? 8.267 10.241 -6.598 1.00 96.25 96 LEU A N 1
ATOM 740 C CA . LEU A 1 96 ? 7.624 9.133 -7.305 1.00 96.25 96 LEU A CA 1
ATOM 741 C C . LEU A 1 96 ? 6.348 8.702 -6.590 1.00 96.25 96 LEU A C 1
ATOM 743 O O . LEU A 1 96 ? 5.341 8.494 -7.258 1.00 96.25 96 LEU A O 1
ATOM 747 N N . ILE A 1 97 ? 6.382 8.606 -5.256 1.00 95.44 97 ILE A N 1
ATOM 748 C CA . ILE A 1 97 ? 5.194 8.310 -4.445 1.00 95.44 97 ILE A CA 1
ATOM 749 C C . ILE A 1 97 ? 4.114 9.354 -4.720 1.00 95.44 97 ILE A C 1
ATOM 751 O O . ILE A 1 97 ? 3.007 8.984 -5.095 1.00 95.44 97 ILE A O 1
ATOM 755 N N . LYS A 1 98 ? 4.451 10.647 -4.648 1.00 92.88 98 LYS A N 1
ATOM 756 C CA . LYS A 1 98 ? 3.526 11.750 -4.937 1.00 92.88 98 LYS A CA 1
ATOM 757 C C . LYS A 1 98 ? 2.958 11.698 -6.360 1.00 92.88 98 LYS A C 1
ATOM 759 O O . LYS A 1 98 ? 1.805 12.055 -6.564 1.00 92.88 98 LYS A O 1
ATOM 764 N N . MET A 1 99 ? 3.753 11.263 -7.341 1.00 92.19 99 MET A N 1
ATOM 765 C CA . MET A 1 99 ? 3.342 11.181 -8.749 1.00 92.19 99 MET A CA 1
ATOM 766 C C . MET A 1 99 ? 2.298 10.091 -9.014 1.00 92.19 99 MET A C 1
ATOM 768 O O . MET A 1 99 ? 1.468 10.259 -9.903 1.00 92.19 99 MET A O 1
ATOM 772 N N . VAL A 1 100 ? 2.355 8.974 -8.286 1.00 91.25 100 VAL A N 1
ATOM 773 C CA . VAL A 1 100 ? 1.442 7.830 -8.483 1.00 91.25 100 VAL A CA 1
ATOM 774 C C . VAL A 1 100 ? 0.307 7.770 -7.456 1.00 91.25 100 VAL A C 1
ATOM 776 O O . VAL A 1 100 ? -0.590 6.939 -7.593 1.00 91.25 100 VAL A O 1
ATOM 779 N N . TRP A 1 101 ? 0.363 8.637 -6.444 1.00 84.00 101 TRP A N 1
ATOM 780 C CA . TRP A 1 101 ? -0.634 8.792 -5.389 1.00 84.00 101 TRP A CA 1
ATOM 781 C C . TRP A 1 101 ? -2.017 9.102 -5.970 1.00 84.00 101 TRP A C 1
ATOM 783 O O . TRP A 1 101 ? -2.159 10.056 -6.740 1.00 84.00 101 TRP A O 1
ATOM 793 N N . GLN A 1 102 ? -3.049 8.348 -5.578 1.00 80.06 102 GLN A N 1
ATOM 794 C CA . GLN A 1 102 ? -4.414 8.543 -6.099 1.00 80.06 102 GLN A CA 1
ATOM 795 C C . GLN A 1 102 ? -5.176 9.683 -5.415 1.00 80.06 102 GLN A C 1
ATOM 797 O O . GLN A 1 102 ?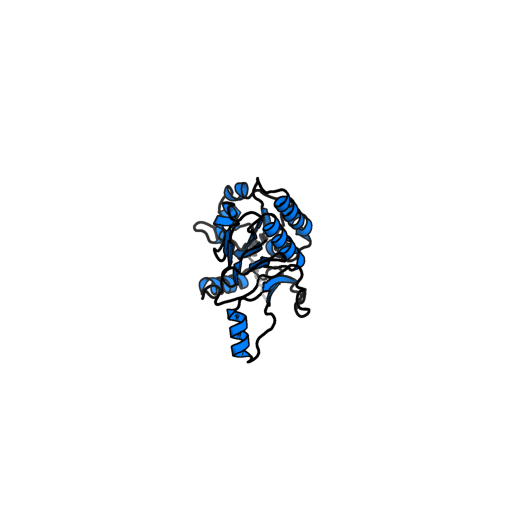 -6.296 10.000 -5.808 1.00 80.06 102 GLN A O 1
ATOM 802 N N . GLN A 1 103 ? -4.550 10.335 -4.433 1.00 79.88 103 GLN A N 1
ATOM 803 C CA . GLN A 1 103 ? -5.114 11.460 -3.677 1.00 79.88 103 GLN A CA 1
ATOM 804 C C . GLN A 1 103 ? -6.350 11.073 -2.855 1.00 79.88 103 GLN A C 1
ATOM 806 O O . GLN A 1 103 ? -7.126 11.937 -2.461 1.00 79.88 103 GLN A O 1
ATOM 811 N N . GLU A 1 104 ? -6.491 9.787 -2.511 1.00 84.81 104 GLU A N 1
ATOM 812 C CA . GLU A 1 104 ? -7.493 9.331 -1.538 1.00 84.81 104 GLU A CA 1
ATOM 813 C C . GLU A 1 104 ? -7.102 9.688 -0.099 1.00 84.81 104 GLU A C 1
ATOM 815 O O . GLU A 1 104 ? -7.922 9.609 0.809 1.00 84.81 104 GLU A O 1
ATOM 820 N N . ALA A 1 105 ? -5.858 10.109 0.121 1.00 90.56 105 ALA A N 1
ATOM 821 C CA . ALA A 1 105 ? -5.359 10.523 1.419 1.00 90.56 105 ALA A CA 1
ATOM 822 C C . ALA A 1 105 ? -4.485 11.776 1.322 1.00 90.56 105 ALA A C 1
ATOM 824 O O . ALA A 1 105 ? -3.699 11.934 0.386 1.00 90.56 105 ALA A O 1
ATOM 825 N N . GLU A 1 106 ? -4.577 12.629 2.337 1.00 93.19 106 GLU A N 1
ATOM 826 C CA . GLU A 1 106 ? -3.627 13.701 2.610 1.00 93.19 106 GLU A CA 1
ATOM 827 C C . GLU A 1 106 ? -2.873 13.341 3.890 1.00 93.19 106 GLU A C 1
ATOM 829 O O . GLU A 1 106 ? -3.450 13.294 4.976 1.00 93.19 106 GLU A O 1
ATOM 834 N N . ILE A 1 107 ? -1.579 13.049 3.765 1.00 94.00 107 ILE A N 1
ATOM 835 C CA . ILE A 1 107 ? -0.753 12.596 4.884 1.00 94.00 107 ILE A CA 1
ATOM 836 C C . ILE A 1 107 ? 0.238 13.688 5.249 1.00 94.00 107 ILE A C 1
ATOM 838 O O . ILE A 1 107 ? 1.203 13.940 4.524 1.00 94.00 107 ILE A O 1
ATOM 842 N N . THR A 1 108 ? 0.031 14.298 6.411 1.00 93.25 108 THR A N 1
ATOM 843 C CA . THR A 1 108 ? 0.979 15.243 7.002 1.00 93.25 108 THR A CA 1
ATOM 844 C C . THR A 1 108 ? 1.406 14.764 8.390 1.00 93.25 108 THR A C 1
ATOM 846 O O . THR A 1 108 ? 0.658 14.028 9.040 1.00 93.25 108 THR A O 1
ATOM 849 N N . PRO A 1 109 ? 2.570 15.208 8.901 1.00 90.06 109 PRO A N 1
ATOM 850 C CA . PRO A 1 109 ? 2.987 14.887 10.266 1.00 90.06 109 PRO A CA 1
ATOM 851 C C . PRO A 1 109 ? 2.008 15.361 11.352 1.00 90.06 109 PRO A C 1
ATOM 853 O O . PRO A 1 109 ? 1.997 14.800 12.441 1.00 90.06 109 PRO A O 1
ATOM 856 N N . LYS A 1 110 ? 1.204 16.402 11.085 1.00 90.12 110 LYS A N 1
ATOM 857 C CA . LYS A 1 110 ? 0.286 16.994 12.074 1.00 90.12 110 LYS A CA 1
ATOM 858 C C . LYS A 1 110 ? -1.084 16.321 12.090 1.00 90.12 110 LYS A C 1
ATOM 860 O O . LYS A 1 110 ? -1.660 16.121 13.155 1.00 90.12 110 LYS A O 1
ATOM 865 N N . GLU A 1 111 ? -1.612 16.019 10.912 1.00 93.69 111 GLU A N 1
ATOM 866 C CA . GLU A 1 111 ? -2.949 15.465 10.717 1.00 93.69 111 GLU A CA 1
ATOM 867 C C . GLU A 1 111 ? -2.958 14.651 9.419 1.00 93.69 111 GLU A C 1
ATOM 869 O O . GLU A 1 111 ? -2.335 15.031 8.424 1.00 93.69 111 GLU A O 1
ATOM 874 N N . THR A 1 112 ? -3.634 13.508 9.434 1.00 94.69 112 THR A N 1
ATOM 875 C CA . THR A 1 112 ? -3.832 12.676 8.245 1.00 94.69 112 THR A CA 1
ATOM 876 C C . THR A 1 112 ? -5.313 12.578 7.937 1.00 94.69 112 THR A C 1
ATOM 878 O O . THR A 1 112 ? -6.105 12.198 8.799 1.00 94.69 112 THR A O 1
ATOM 881 N N . PHE A 1 113 ? -5.672 12.900 6.701 1.00 92.81 113 PHE A N 1
ATOM 882 C CA . PHE A 1 113 ? -6.998 12.690 6.148 1.00 92.81 113 PHE A CA 1
ATOM 883 C C . PHE A 1 113 ? -6.981 11.488 5.207 1.00 92.81 113 PHE A C 1
ATOM 885 O O . PHE A 1 113 ? -6.075 11.366 4.386 1.00 92.81 113 PHE A O 1
ATOM 892 N N . VAL A 1 114 ? -7.997 10.631 5.291 1.00 90.50 114 VAL A N 1
ATOM 893 C CA . VAL A 1 114 ? -8.241 9.574 4.301 1.00 90.50 114 VAL A CA 1
ATOM 894 C C . VAL A 1 114 ? -9.716 9.565 3.924 1.00 90.50 114 VAL A C 1
ATOM 896 O O . VAL A 1 114 ? -10.599 9.503 4.789 1.00 90.50 114 VAL A O 1
ATOM 899 N N . PHE A 1 115 ? -9.991 9.603 2.625 1.00 84.88 115 PHE A N 1
ATOM 900 C CA . PHE A 1 115 ? -11.321 9.449 2.063 1.00 84.88 115 PHE A CA 1
ATOM 901 C C . PHE A 1 115 ? -11.922 8.114 2.513 1.00 84.88 115 PHE A C 1
ATOM 903 O O . PHE A 1 115 ? -11.259 7.082 2.519 1.00 84.88 115 PHE A O 1
ATOM 910 N N . GLY A 1 116 ? -13.178 8.120 2.954 1.00 79.88 116 GLY A N 1
ATOM 911 C CA . GLY A 1 116 ? -13.775 6.927 3.562 1.00 79.88 116 GLY A CA 1
ATOM 912 C C . GLY A 1 116 ? -13.597 6.809 5.081 1.00 79.88 116 GLY A C 1
ATOM 913 O O . GLY A 1 116 ? -14.364 6.073 5.701 1.00 79.88 116 GLY A O 1
ATOM 914 N N . TYR A 1 117 ? -12.644 7.537 5.683 1.00 85.12 117 TYR A N 1
ATOM 915 C CA . TYR A 1 117 ? -12.291 7.412 7.106 1.00 85.12 117 TYR A CA 1
ATOM 916 C C . TYR A 1 117 ? -12.411 8.724 7.897 1.00 85.12 117 TYR A C 1
ATOM 918 O O . TYR A 1 117 ? -12.954 8.709 9.001 1.00 85.12 117 TYR A O 1
ATOM 926 N N . GLY A 1 118 ? -11.921 9.849 7.364 1.00 90.38 118 GLY A N 1
ATOM 927 C CA . GLY A 1 118 ? -11.904 11.154 8.044 1.00 90.38 118 GLY A CA 1
ATOM 928 C C . GLY A 1 118 ? -10.503 11.624 8.453 1.00 90.38 118 GLY A C 1
ATOM 929 O O . GLY A 1 118 ? -9.527 11.283 7.788 1.00 90.38 118 GLY A O 1
ATOM 930 N N . TYR A 1 119 ? -10.425 12.433 9.517 1.00 93.25 119 TYR A N 1
ATOM 931 C CA . TYR A 1 119 ? -9.201 13.095 9.994 1.00 93.25 119 TYR A CA 1
ATOM 932 C C . TYR A 1 119 ? -8.683 12.485 11.302 1.00 93.25 119 TYR A C 1
ATOM 934 O O . TYR A 1 119 ? -9.451 12.278 12.248 1.00 93.25 119 TYR A O 1
ATOM 942 N N . PHE A 1 120 ? -7.373 12.237 11.361 1.00 94.94 120 PHE A N 1
ATOM 943 C CA . PHE A 1 120 ? -6.732 11.517 12.458 1.00 94.94 120 PHE A CA 1
ATOM 944 C C . PHE A 1 120 ? -5.394 12.123 12.882 1.00 94.94 120 PHE A C 1
ATOM 946 O O . PHE A 1 120 ? -4.641 12.667 12.067 1.00 94.94 120 PHE A O 1
ATOM 953 N N . HIS A 1 121 ? -5.080 11.933 14.163 1.00 95.56 121 HIS A N 1
ATOM 954 C CA . HIS A 1 121 ? -3.781 12.191 14.774 1.00 95.56 121 HIS A CA 1
ATOM 955 C C . HIS A 1 121 ? -3.221 10.905 15.408 1.00 95.56 121 HIS A C 1
ATOM 957 O O . HIS A 1 121 ? -3.974 10.013 15.801 1.00 95.56 121 HIS A O 1
ATOM 963 N N . GLY A 1 122 ? -1.894 10.813 15.514 1.00 95.81 122 GLY A N 1
ATOM 964 C CA . GLY A 1 122 ? -1.166 9.659 16.055 1.00 95.81 122 GLY A CA 1
ATOM 965 C C . GLY A 1 122 ? -0.141 9.114 15.062 1.00 95.81 122 GLY A C 1
ATOM 966 O O . GLY A 1 122 ? 0.159 9.763 14.065 1.00 95.81 122 GLY A O 1
ATOM 967 N N . THR A 1 123 ? 0.388 7.915 15.304 1.00 97.38 123 THR A N 1
ATOM 968 C CA . THR A 1 123 ? 1.278 7.231 14.349 1.00 97.38 123 THR A CA 1
ATOM 969 C C . THR A 1 123 ? 0.440 6.468 13.330 1.00 97.38 123 THR A C 1
ATOM 971 O O . THR A 1 123 ? -0.209 5.476 13.673 1.00 97.38 123 THR A O 1
ATOM 974 N N . LEU A 1 124 ? 0.451 6.933 12.081 1.00 97.75 124 LEU A N 1
ATOM 975 C CA . LEU A 1 124 ? -0.457 6.482 11.031 1.00 97.75 124 LEU A CA 1
ATOM 976 C C . LEU A 1 124 ? 0.320 6.020 9.799 1.00 97.75 124 LEU A C 1
ATOM 978 O O . LEU A 1 124 ? 1.224 6.697 9.307 1.00 97.75 124 LEU A O 1
ATOM 982 N N . GLY A 1 125 ? -0.065 4.858 9.291 1.00 97.50 125 GLY A N 1
ATOM 983 C CA . GLY A 1 125 ? 0.414 4.280 8.047 1.00 97.50 125 GLY A CA 1
ATOM 984 C C . GLY A 1 125 ? -0.719 4.156 7.037 1.00 97.50 125 GLY A C 1
ATOM 985 O O . GLY A 1 125 ? -1.869 3.950 7.412 1.00 97.50 125 GLY A O 1
ATOM 986 N N . TYR A 1 126 ? -0.407 4.244 5.752 1.00 96.75 126 TYR A N 1
ATOM 987 C CA . TYR A 1 126 ? -1.388 4.117 4.680 1.00 96.75 126 TYR A CA 1
ATOM 988 C C . TYR A 1 126 ? -0.853 3.194 3.591 1.00 96.75 126 TYR A C 1
ATOM 990 O O . TYR A 1 126 ? 0.319 3.279 3.214 1.00 96.75 126 TYR A O 1
ATOM 998 N N . ILE A 1 127 ? -1.708 2.293 3.115 1.00 96.50 127 ILE A N 1
ATOM 999 C CA . ILE A 1 127 ? -1.417 1.420 1.978 1.00 96.50 127 ILE A CA 1
ATOM 1000 C C . ILE A 1 127 ? -2.433 1.741 0.900 1.00 96.50 127 ILE A C 1
ATOM 1002 O O . ILE A 1 127 ? -3.628 1.607 1.146 1.00 96.50 127 ILE A O 1
ATOM 1006 N N . GLU A 1 128 ? -1.968 2.055 -0.298 1.00 94.00 128 GLU A N 1
ATOM 1007 C CA . GLU A 1 128 ? -2.805 2.275 -1.472 1.00 94.00 128 GLU A CA 1
ATOM 1008 C C . GLU A 1 128 ? -2.277 1.429 -2.632 1.00 94.00 128 GLU A C 1
ATOM 1010 O O . GLU A 1 128 ? -1.080 1.219 -2.794 1.00 94.00 128 GLU A O 1
ATOM 1015 N N . SER A 1 129 ? -3.190 0.839 -3.388 1.00 92.25 129 SER A N 1
ATOM 1016 C CA . SER A 1 129 ? -2.937 -0.083 -4.482 1.00 92.25 129 SER A CA 1
ATOM 1017 C C . SER A 1 129 ? -3.906 0.222 -5.605 1.00 92.25 129 SER A C 1
ATOM 1019 O O . SER A 1 129 ? -5.126 0.136 -5.434 1.00 92.25 129 SER A O 1
ATOM 1021 N N . ASP A 1 130 ? -3.339 0.484 -6.773 1.00 87.75 130 ASP A N 1
ATOM 1022 C CA . ASP A 1 130 ? -4.083 0.738 -7.996 1.00 87.75 130 ASP A CA 1
ATOM 1023 C C . ASP A 1 130 ? -3.281 0.262 -9.217 1.00 87.75 130 ASP A C 1
ATOM 1025 O O . ASP A 1 130 ? -2.167 -0.266 -9.114 1.00 87.75 130 ASP A O 1
ATOM 1029 N N . ARG A 1 131 ? -3.855 0.447 -10.400 1.00 86.19 131 ARG A N 1
ATOM 1030 C CA . ARG A 1 131 ? -3.183 0.259 -11.679 1.00 86.19 131 ARG A CA 1
ATOM 1031 C C . ARG A 1 131 ? -1.977 1.157 -11.791 1.00 86.19 131 ARG A C 1
ATOM 1033 O O . ARG A 1 131 ? -1.916 2.246 -11.227 1.00 86.19 131 ARG A O 1
ATOM 1040 N N . ASN A 1 132 ? -1.020 0.708 -12.584 1.00 89.88 132 ASN A N 1
ATOM 1041 C CA . ASN A 1 132 ? 0.143 1.510 -12.876 1.00 89.88 132 ASN A CA 1
ATOM 1042 C C . ASN A 1 132 ? -0.220 2.667 -13.825 1.00 89.88 132 ASN A C 1
ATOM 1044 O O . ASN A 1 132 ? -0.469 2.426 -15.009 1.00 89.88 132 ASN A O 1
ATOM 1048 N N . PRO A 1 133 ? -0.187 3.933 -13.365 1.00 88.00 133 PRO A N 1
ATOM 1049 C CA . PRO A 1 133 ? -0.587 5.066 -14.197 1.00 88.00 133 PRO A CA 1
ATOM 1050 C C . PRO A 1 133 ? 0.347 5.262 -15.401 1.00 88.00 133 PRO A C 1
ATOM 1052 O O . PRO A 1 133 ? -0.069 5.776 -16.442 1.00 88.00 133 PRO A O 1
ATOM 1055 N N . PHE A 1 134 ? 1.603 4.805 -15.312 1.00 90.12 134 PHE A N 1
ATOM 1056 C CA . PHE A 1 134 ? 2.546 4.894 -16.425 1.00 90.12 134 PHE A CA 1
ATOM 1057 C C . PHE A 1 134 ? 2.146 3.993 -17.591 1.00 90.12 134 PHE A C 1
ATOM 1059 O O . PHE A 1 134 ? 2.415 4.345 -18.733 1.00 90.12 134 PHE A O 1
ATOM 1066 N N . LEU A 1 135 ? 1.484 2.859 -17.337 1.00 85.88 135 LEU A N 1
ATOM 1067 C CA . LEU A 1 135 ? 1.040 1.954 -18.401 1.00 85.88 135 LEU A CA 1
ATOM 1068 C C . LEU A 1 135 ? -0.072 2.569 -19.263 1.00 85.88 135 LEU A C 1
ATOM 1070 O O . LEU A 1 135 ? -0.190 2.252 -20.444 1.00 85.88 135 LEU A O 1
ATOM 1074 N N . HIS A 1 136 ? -0.863 3.470 -18.683 1.00 81.75 136 HIS A N 1
ATOM 1075 C CA . HIS A 1 136 ? -1.984 4.134 -19.348 1.00 81.75 136 HIS A CA 1
ATOM 1076 C C . HIS A 1 136 ? -1.634 5.529 -19.883 1.00 81.75 136 HIS A C 1
ATOM 1078 O O . HIS A 1 136 ? -2.511 6.259 -20.340 1.00 81.75 136 HIS A O 1
ATOM 1084 N N . SER A 1 137 ? -0.357 5.912 -19.829 1.00 81.38 137 SER A N 1
ATOM 1085 C CA . SER A 1 137 ? 0.102 7.203 -20.336 1.00 81.38 137 SER A CA 1
ATOM 1086 C C . SER A 1 137 ? 0.115 7.241 -21.876 1.00 81.38 137 SER A C 1
ATOM 1088 O O . SER A 1 137 ? 0.371 6.214 -22.517 1.00 81.38 137 SER A O 1
ATOM 1090 N N . PRO A 1 138 ? -0.107 8.415 -22.501 1.00 77.31 138 PRO A N 1
ATOM 1091 C CA . PRO A 1 138 ? 0.013 8.571 -23.949 1.00 77.31 138 PRO A CA 1
ATOM 1092 C C . PRO A 1 138 ? 1.388 8.126 -24.466 1.00 77.31 138 PRO A C 1
ATOM 1094 O O . PRO A 1 138 ? 2.414 8.393 -23.844 1.00 77.31 138 PRO A O 1
ATOM 1097 N N . GLY A 1 139 ? 1.416 7.453 -25.619 1.00 72.44 139 GLY A N 1
ATOM 1098 C CA . GLY A 1 139 ? 2.662 7.007 -26.257 1.00 72.44 139 GLY A CA 1
ATOM 1099 C C . GLY A 1 139 ? 3.225 5.677 -25.743 1.00 72.44 139 GLY A C 1
ATOM 1100 O O . GLY A 1 139 ? 4.255 5.224 -26.241 1.00 72.44 139 GLY A O 1
ATOM 1101 N N . ILE A 1 140 ? 2.550 5.014 -24.801 1.00 75.25 140 ILE A N 1
ATOM 1102 C CA . ILE A 1 140 ? 2.928 3.676 -24.336 1.00 75.25 140 ILE A CA 1
ATOM 1103 C C . ILE A 1 140 ? 2.200 2.626 -25.165 1.00 75.25 140 ILE A C 1
ATOM 1105 O O . ILE A 1 140 ? 0.971 2.608 -25.257 1.00 75.25 140 ILE A O 1
ATOM 1109 N N . ARG A 1 141 ? 2.966 1.733 -25.801 1.00 72.25 141 ARG A N 1
ATOM 1110 C CA . ARG A 1 141 ? 2.388 0.614 -26.551 1.00 72.25 141 ARG A CA 1
ATOM 1111 C C . ARG A 1 141 ? 1.614 -0.271 -25.576 1.00 72.25 141 ARG A C 1
ATOM 1113 O O . ARG A 1 141 ? 2.174 -0.671 -24.557 1.00 72.25 141 ARG A O 1
ATOM 1120 N N . LYS A 1 142 ? 0.366 -0.618 -25.924 1.00 67.12 142 LYS A N 1
ATOM 1121 C CA . LYS A 1 142 ? -0.466 -1.548 -25.140 1.00 67.12 142 LYS A CA 1
ATOM 1122 C C . LYS A 1 142 ? 0.364 -2.770 -24.735 1.00 67.12 142 LYS A C 1
ATOM 1124 O O . LYS A 1 142 ? 0.871 -3.487 -25.601 1.00 67.12 142 LYS A O 1
ATOM 1129 N N . ALA A 1 143 ? 0.521 -2.981 -23.430 1.00 67.06 143 ALA A N 1
ATOM 1130 C CA . ALA A 1 143 ? 1.127 -4.195 -22.906 1.00 67.06 143 ALA A CA 1
ATOM 1131 C C . ALA A 1 143 ? 0.095 -5.330 -22.926 1.00 67.06 143 ALA A C 1
ATOM 1133 O O . ALA A 1 143 ? -1.098 -5.096 -22.743 1.00 67.06 143 ALA A O 1
ATOM 1134 N N . GLY A 1 144 ? 0.561 -6.565 -23.125 1.00 67.25 144 GLY A N 1
ATOM 1135 C CA . GLY A 1 144 ? -0.286 -7.760 -23.024 1.00 67.25 144 GLY A CA 1
ATOM 1136 C C . GLY A 1 144 ? -0.675 -8.127 -21.586 1.00 67.25 144 GLY A C 1
ATOM 1137 O O . GLY A 1 144 ? -1.403 -9.094 -21.395 1.00 67.25 144 GLY A O 1
ATOM 1138 N N . VAL A 1 145 ? -0.171 -7.375 -20.598 1.00 75.69 145 VAL A N 1
ATOM 1139 C CA . VAL A 1 145 ? -0.364 -7.585 -19.161 1.00 75.69 145 VAL A CA 1
ATOM 1140 C C . VAL A 1 145 ? -0.530 -6.236 -18.446 1.00 75.69 145 VAL A C 1
ATOM 1142 O O . VAL A 1 145 ? 0.212 -5.291 -18.709 1.00 75.69 145 VAL A O 1
ATOM 1145 N N . GLU A 1 146 ? -1.501 -6.151 -17.538 1.00 80.94 146 GLU A N 1
ATOM 1146 C CA . GLU A 1 146 ? -1.754 -4.990 -16.667 1.00 80.94 146 GLU A CA 1
ATOM 1147 C C . GLU A 1 146 ? -0.763 -4.950 -15.494 1.00 80.94 146 GLU A C 1
ATOM 1149 O O . GLU A 1 146 ? -0.662 -5.941 -14.777 1.00 80.94 146 GLU A O 1
ATOM 1154 N N . THR A 1 147 ? -0.063 -3.846 -15.233 1.00 88.62 147 THR A N 1
ATOM 1155 C CA . THR A 1 147 ? 0.826 -3.736 -14.057 1.00 88.62 147 THR A CA 1
ATOM 1156 C C . THR A 1 147 ? 0.185 -2.895 -12.957 1.00 88.62 147 THR A C 1
ATOM 1158 O O . THR A 1 147 ? -0.761 -2.147 -13.192 1.00 88.62 147 THR A O 1
ATOM 1161 N N . GLN A 1 148 ? 0.656 -3.057 -11.722 1.00 90.88 148 GLN A N 1
ATOM 1162 C CA . GLN A 1 148 ? 0.063 -2.412 -10.547 1.00 90.88 148 GLN A CA 1
ATOM 1163 C C . GLN A 1 148 ? 1.103 -1.581 -9.806 1.00 90.88 148 GLN A C 1
ATOM 1165 O O . GLN A 1 148 ? 2.292 -1.906 -9.801 1.00 90.88 148 GLN A O 1
ATOM 1170 N N . VAL A 1 149 ? 0.638 -0.536 -9.138 1.00 94.38 149 VAL A N 1
ATOM 1171 C CA . VAL A 1 149 ? 1.425 0.238 -8.188 1.00 94.38 149 VAL A CA 1
ATOM 1172 C C . VAL A 1 149 ? 0.814 0.062 -6.809 1.00 94.38 149 VAL A C 1
ATOM 1174 O O . VAL A 1 149 ? -0.391 0.205 -6.628 1.00 94.38 149 VAL A O 1
ATOM 1177 N N . VAL A 1 150 ? 1.661 -0.254 -5.836 1.00 96.62 150 VAL A N 1
ATOM 1178 C CA . VAL A 1 150 ? 1.323 -0.245 -4.416 1.00 96.62 150 VAL A CA 1
ATOM 1179 C C . VAL A 1 150 ? 2.213 0.782 -3.733 1.00 96.62 150 VAL A C 1
ATOM 1181 O O . VAL A 1 150 ? 3.437 0.665 -3.775 1.00 96.62 150 VAL A O 1
ATOM 1184 N N . THR A 1 151 ? 1.617 1.783 -3.104 1.00 97.38 151 THR A N 1
ATOM 1185 C CA . THR A 1 151 ? 2.292 2.755 -2.247 1.00 97.38 151 THR A CA 1
ATOM 1186 C C . THR A 1 151 ? 2.070 2.367 -0.787 1.00 97.38 151 THR A C 1
ATOM 1188 O O . THR A 1 151 ? 0.953 2.117 -0.342 1.00 97.38 151 THR A O 1
ATOM 1191 N N . ILE A 1 152 ? 3.158 2.289 -0.024 1.00 98.19 152 ILE A N 1
ATOM 1192 C CA . ILE A 1 152 ? 3.138 2.120 1.428 1.00 98.19 152 ILE A CA 1
ATOM 1193 C C . ILE A 1 152 ? 3.810 3.343 2.040 1.00 98.19 152 ILE A C 1
ATOM 1195 O O . ILE A 1 152 ? 5.018 3.548 1.890 1.00 98.19 152 ILE A O 1
ATOM 1199 N N . SER A 1 153 ? 3.015 4.159 2.723 1.00 97.44 153 SER A N 1
ATOM 1200 C CA . SER A 1 153 ? 3.449 5.429 3.294 1.00 97.44 153 SER A CA 1
ATOM 1201 C C . SER A 1 153 ? 2.920 5.628 4.716 1.00 97.44 153 SER A C 1
ATOM 1203 O O . SER A 1 153 ? 2.368 4.711 5.323 1.00 97.44 153 SER A O 1
ATOM 1205 N N . GLY A 1 154 ? 3.141 6.811 5.279 1.00 97.19 154 GLY A N 1
ATOM 1206 C CA . GLY A 1 154 ? 2.738 7.161 6.633 1.00 97.19 154 GLY A CA 1
ATOM 1207 C C . GLY A 1 154 ? 3.142 8.581 7.003 1.00 97.19 154 GLY A C 1
ATOM 1208 O O . GLY A 1 154 ? 3.922 9.226 6.300 1.00 97.19 154 GLY A O 1
ATOM 1209 N N . ASN A 1 155 ? 2.599 9.076 8.112 1.00 97.31 155 ASN A N 1
ATOM 1210 C CA . ASN A 1 155 ? 2.896 10.422 8.606 1.00 97.31 155 ASN A CA 1
ATOM 1211 C C . ASN A 1 155 ? 4.232 10.521 9.361 1.00 97.31 155 ASN A C 1
ATOM 1213 O O . ASN A 1 155 ? 4.726 11.620 9.606 1.00 97.31 155 ASN A O 1
ATOM 1217 N N . SER A 1 156 ? 4.838 9.376 9.673 1.00 97.94 156 SER A N 1
ATOM 1218 C CA . SER A 1 156 ? 6.183 9.230 10.223 1.00 97.94 156 SER A CA 1
ATOM 1219 C C . SER A 1 156 ? 6.851 7.956 9.679 1.00 97.94 156 SER A C 1
ATOM 1221 O O . SER A 1 156 ? 6.157 7.076 9.150 1.00 97.94 156 SER A O 1
ATOM 1223 N N . PRO A 1 157 ? 8.181 7.792 9.826 1.00 98.25 157 PRO A N 1
ATOM 1224 C CA . PRO A 1 157 ? 8.855 6.527 9.533 1.00 98.25 157 PRO A CA 1
ATOM 1225 C C . PRO A 1 157 ? 8.241 5.306 10.233 1.00 98.25 157 PRO A C 1
ATOM 1227 O O . PRO A 1 157 ? 8.161 4.222 9.650 1.00 98.25 157 PRO A O 1
ATOM 1230 N N . GLU A 1 158 ? 7.778 5.475 11.469 1.00 98.25 158 GLU A N 1
ATOM 1231 C CA . GLU A 1 158 ? 7.106 4.442 12.256 1.00 98.25 158 GLU A CA 1
ATOM 1232 C C . GLU A 1 158 ? 5.748 4.092 11.642 1.00 98.25 158 GLU A C 1
ATOM 1234 O O . GLU A 1 158 ? 5.417 2.911 11.542 1.00 98.25 158 GLU A O 1
ATOM 1239 N N . GLY A 1 159 ? 5.006 5.090 11.151 1.00 98.25 159 GLY A N 1
ATOM 1240 C CA . GLY A 1 159 ? 3.772 4.899 10.389 1.00 98.25 159 GLY A CA 1
ATOM 1241 C C . GLY A 1 159 ? 3.988 4.088 9.107 1.00 98.25 159 GLY A C 1
ATOM 1242 O O . GLY A 1 159 ? 3.255 3.134 8.841 1.00 98.25 159 GLY A O 1
ATOM 1243 N N . VAL A 1 160 ? 5.059 4.374 8.356 1.00 98.56 160 VAL A N 1
ATOM 1244 C CA . VAL A 1 160 ? 5.448 3.570 7.179 1.00 98.56 160 VAL A CA 1
ATOM 1245 C C . VAL A 1 160 ? 5.755 2.124 7.588 1.00 98.56 160 VAL A C 1
ATOM 1247 O O . VAL A 1 160 ? 5.258 1.178 6.976 1.00 98.56 160 VAL A O 1
ATOM 1250 N N . SER A 1 161 ? 6.548 1.926 8.645 1.00 98.62 161 SER A N 1
ATOM 1251 C CA . SER A 1 161 ? 6.883 0.589 9.159 1.00 98.62 161 SER A CA 1
ATOM 1252 C C . SER A 1 161 ? 5.643 -0.189 9.607 1.00 98.62 161 SER A C 1
ATOM 1254 O O . SER A 1 161 ? 5.520 -1.382 9.324 1.00 98.62 161 SER A O 1
ATOM 1256 N N . LEU A 1 162 ? 4.699 0.482 10.266 1.00 98.06 162 LEU A N 1
ATOM 1257 C CA . LEU A 1 162 ? 3.415 -0.069 10.687 1.00 98.06 162 LEU A CA 1
ATOM 1258 C C . LEU A 1 162 ? 2.572 -0.539 9.490 1.00 98.06 162 LEU A C 1
ATOM 1260 O O . LEU A 1 162 ? 2.013 -1.643 9.516 1.00 98.06 162 LEU A O 1
ATOM 1264 N N . ALA A 1 163 ? 2.516 0.259 8.423 1.00 98.06 163 ALA A N 1
ATOM 1265 C CA . ALA A 1 163 ? 1.830 -0.114 7.192 1.00 98.06 163 ALA A CA 1
ATOM 1266 C C . ALA A 1 163 ? 2.502 -1.316 6.510 1.00 98.06 163 ALA A C 1
ATOM 1268 O O . ALA A 1 163 ? 1.820 -2.273 6.147 1.00 98.06 163 ALA A O 1
ATOM 1269 N N . VAL A 1 164 ? 3.838 -1.350 6.429 1.00 98.62 164 VAL A N 1
ATOM 1270 C CA . VAL A 1 164 ? 4.571 -2.514 5.895 1.00 98.62 164 VAL A CA 1
ATOM 1271 C C . VAL A 1 164 ? 4.283 -3.785 6.700 1.00 98.62 164 VAL A C 1
ATOM 1273 O O . VAL A 1 164 ? 4.044 -4.848 6.125 1.00 98.62 164 VAL A O 1
ATOM 1276 N N . GLN A 1 165 ? 4.281 -3.697 8.031 1.00 98.00 165 GLN A N 1
ATOM 1277 C CA . GLN A 1 165 ? 3.958 -4.836 8.893 1.00 98.00 165 GLN A CA 1
ATOM 1278 C C . GLN A 1 165 ? 2.532 -5.338 8.653 1.00 98.00 165 GLN A C 1
ATOM 1280 O O . GLN A 1 165 ? 2.306 -6.544 8.568 1.00 98.00 165 GLN A O 1
ATOM 1285 N N . SER A 1 166 ? 1.583 -4.419 8.488 1.00 97.06 166 SER A N 1
ATOM 1286 C CA . SER A 1 166 ? 0.181 -4.738 8.212 1.00 97.06 166 SER A CA 1
ATOM 1287 C C . SER A 1 166 ? -0.013 -5.365 6.832 1.00 97.06 166 SER A C 1
ATOM 1289 O O . SER A 1 166 ? -0.756 -6.339 6.702 1.00 97.06 166 SER A O 1
ATOM 1291 N N . PHE A 1 167 ? 0.707 -4.873 5.821 1.00 97.56 167 PHE A N 1
ATOM 1292 C CA . PHE A 1 167 ? 0.755 -5.470 4.488 1.00 97.56 167 PHE A CA 1
ATOM 1293 C C . PHE A 1 167 ? 1.249 -6.920 4.553 1.00 97.56 167 PHE A C 1
ATOM 1295 O O . PHE A 1 167 ? 0.576 -7.820 4.065 1.00 97.56 167 PHE A O 1
ATOM 1302 N N . LEU A 1 168 ? 2.384 -7.166 5.215 1.00 97.38 168 LEU A N 1
ATOM 1303 C CA . LEU A 1 168 ? 2.982 -8.502 5.309 1.00 97.38 168 LEU A CA 1
ATOM 1304 C C . LEU A 1 168 ? 2.149 -9.485 6.142 1.00 97.38 168 LEU A C 1
ATOM 1306 O O . LEU A 1 168 ? 2.067 -10.667 5.813 1.00 97.38 168 LEU A O 1
ATOM 1310 N N . LYS A 1 169 ? 1.558 -9.012 7.244 1.00 95.12 169 LYS A N 1
ATOM 1311 C CA . LYS A 1 169 ? 0.817 -9.862 8.184 1.00 95.12 169 LYS A CA 1
ATOM 1312 C C . LYS A 1 169 ? -0.597 -10.165 7.695 1.00 95.12 169 LYS A C 1
ATOM 1314 O O . LYS A 1 169 ? -1.041 -11.307 7.776 1.00 95.12 169 LYS A O 1
ATOM 1319 N N . TYR A 1 170 ? -1.301 -9.147 7.205 1.00 94.00 170 TYR A N 1
ATOM 1320 C CA . TYR A 1 170 ? -2.733 -9.223 6.911 1.00 94.00 170 TYR A CA 1
ATOM 1321 C C . TYR A 1 170 ? -3.069 -9.065 5.431 1.00 94.00 170 TYR A C 1
ATOM 1323 O O . TYR A 1 170 ? -4.234 -9.201 5.071 1.00 94.00 170 TYR A O 1
ATOM 1331 N N . ARG A 1 171 ? -2.080 -8.809 4.561 1.00 94.56 171 ARG A N 1
ATOM 1332 C CA . ARG A 1 171 ? -2.292 -8.556 3.121 1.00 94.56 171 ARG A CA 1
ATOM 1333 C C . ARG A 1 171 ? -3.206 -7.358 2.894 1.00 94.56 171 ARG A C 1
ATOM 1335 O O . ARG A 1 171 ? -3.978 -7.328 1.939 1.00 94.56 171 ARG A O 1
ATOM 1342 N N . TYR A 1 172 ? -3.163 -6.394 3.811 1.00 94.94 172 TYR A N 1
ATOM 1343 C CA . TYR A 1 172 ? -4.008 -5.223 3.713 1.00 94.94 172 TYR A CA 1
ATOM 1344 C C . TYR A 1 172 ? -3.618 -4.350 2.513 1.00 94.94 172 TYR A C 1
ATOM 1346 O O . TYR A 1 172 ? -2.436 -4.146 2.243 1.00 94.94 172 TYR A O 1
ATOM 1354 N N . THR A 1 173 ? -4.627 -3.832 1.816 1.00 92.12 173 THR A N 1
ATOM 1355 C CA . THR A 1 173 ? -4.518 -2.899 0.684 1.00 92.12 173 THR A CA 1
ATOM 1356 C C . THR A 1 173 ? -5.620 -1.843 0.786 1.00 92.12 173 THR A C 1
ATOM 1358 O O . THR A 1 173 ? -6.717 -2.183 1.227 1.00 92.12 173 THR A O 1
ATOM 1361 N N . ASN A 1 174 ? -5.371 -0.609 0.341 1.00 91.81 174 ASN A N 1
ATOM 1362 C CA . ASN A 1 174 ? -6.330 0.516 0.347 1.00 91.81 174 ASN A CA 1
ATOM 1363 C C . ASN A 1 174 ? -6.900 0.767 1.746 1.00 91.81 174 ASN A C 1
ATOM 1365 O O . ASN A 1 174 ? -8.095 0.612 1.984 1.00 91.81 174 ASN A O 1
ATOM 1369 N N . VAL A 1 175 ? -6.016 1.032 2.707 1.00 92.56 175 VAL A N 1
ATOM 1370 C CA . VAL A 1 175 ? -6.369 1.057 4.128 1.00 92.56 175 VAL A CA 1
ATOM 1371 C C . VAL A 1 175 ? -5.523 2.049 4.920 1.00 92.56 175 VAL A C 1
ATOM 1373 O O . VAL A 1 175 ? -4.313 2.165 4.715 1.00 92.56 175 VAL A O 1
ATOM 1376 N N . LEU A 1 176 ? -6.164 2.715 5.881 1.00 94.75 176 LEU A N 1
ATOM 1377 C CA . LEU A 1 176 ? -5.505 3.470 6.942 1.00 94.75 176 LEU A CA 1
ATOM 1378 C C . LEU A 1 176 ? -5.237 2.566 8.151 1.00 94.75 176 LEU A C 1
ATOM 1380 O O . LEU A 1 176 ? -6.156 1.947 8.696 1.00 94.75 176 LEU A O 1
ATOM 1384 N N . ILE A 1 177 ? -3.977 2.514 8.574 1.00 95.81 177 ILE A N 1
ATOM 1385 C CA . ILE A 1 177 ? -3.500 1.753 9.725 1.00 95.81 177 ILE A CA 1
ATOM 1386 C C . ILE A 1 177 ? -3.034 2.722 10.806 1.00 95.81 177 ILE A C 1
ATOM 1388 O O . ILE A 1 177 ? -2.291 3.657 10.520 1.00 95.81 177 ILE A O 1
ATOM 1392 N N . ALA A 1 178 ? -3.407 2.465 12.054 1.00 96.06 178 ALA A N 1
ATOM 1393 C CA . ALA A 1 178 ? -2.974 3.251 13.199 1.00 96.06 178 ALA A CA 1
ATOM 1394 C C . ALA A 1 178 ? -2.254 2.398 14.248 1.00 96.06 178 ALA A C 1
ATOM 1396 O O . ALA A 1 178 ? -2.586 1.227 14.462 1.00 96.06 178 ALA A O 1
ATOM 1397 N N . ALA A 1 179 ? -1.243 2.989 14.885 1.00 95.81 179 ALA A N 1
ATOM 1398 C CA . ALA A 1 179 ? -0.718 2.480 16.145 1.00 95.81 179 ALA A CA 1
ATOM 1399 C C . ALA A 1 179 ? -1.727 2.762 17.265 1.00 95.81 179 ALA A C 1
ATOM 1401 O O . ALA A 1 179 ? -2.597 3.619 17.112 1.00 95.81 179 ALA A O 1
ATOM 1402 N N . ASP A 1 180 ? -1.602 2.076 18.398 1.00 92.12 180 ASP A N 1
ATOM 1403 C CA . ASP A 1 180 ? -2.432 2.375 19.565 1.00 92.12 180 ASP A CA 1
ATOM 1404 C C . ASP A 1 180 ? -2.233 3.839 20.021 1.00 92.12 180 ASP A C 1
ATOM 1406 O O . ASP A 1 180 ? -1.155 4.414 19.860 1.00 92.12 180 ASP A O 1
ATOM 1410 N N . GLY A 1 181 ? -3.288 4.453 20.569 1.00 91.31 181 GLY A N 1
ATOM 1411 C CA . GLY A 1 181 ? -3.270 5.855 21.015 1.00 91.31 181 GLY A CA 1
ATOM 1412 C C . GLY A 1 181 ? -3.582 6.901 19.935 1.00 91.31 181 GLY A C 1
ATOM 1413 O O . GLY A 1 181 ? -3.407 8.093 20.181 1.00 91.31 181 GLY A O 1
ATOM 1414 N N . TRP A 1 182 ? -4.046 6.489 18.751 1.00 94.38 182 TRP A N 1
ATOM 1415 C CA . TRP A 1 182 ? -4.573 7.412 17.742 1.00 94.38 182 TRP A CA 1
ATOM 1416 C C . TRP A 1 182 ? -5.857 8.107 18.218 1.00 94.38 182 TRP A C 1
ATOM 1418 O O . TRP A 1 182 ? -6.611 7.569 19.031 1.00 94.38 182 TRP A O 1
ATOM 1428 N N . THR A 1 183 ? -6.131 9.295 17.679 1.00 93.94 183 THR A N 1
ATOM 1429 C CA . THR A 1 183 ? -7.369 10.038 17.948 1.00 93.94 183 THR A CA 1
ATOM 1430 C C . THR A 1 183 ? -7.998 10.551 16.661 1.00 93.94 183 THR A C 1
ATOM 1432 O O . THR A 1 183 ? -7.317 10.846 15.676 1.00 93.94 183 THR A O 1
ATOM 1435 N N . ARG A 1 184 ? -9.328 10.653 16.665 1.00 92.69 184 ARG A N 1
ATOM 1436 C CA . ARG A 1 184 ? -10.089 11.342 15.622 1.00 92.69 184 ARG A CA 1
ATOM 1437 C C . ARG A 1 184 ? -10.122 12.828 15.960 1.00 92.69 184 ARG A C 1
ATOM 1439 O O . ARG A 1 184 ? -10.593 13.200 17.031 1.00 92.69 184 ARG A O 1
ATOM 1446 N N . THR A 1 185 ? -9.623 13.670 15.064 1.00 89.00 185 THR A N 1
ATOM 1447 C CA . THR A 1 185 ? -9.521 15.119 15.312 1.00 89.00 185 THR A CA 1
ATOM 1448 C C . THR A 1 185 ? -10.802 15.865 14.956 1.00 89.00 185 THR A C 1
ATOM 1450 O O . THR A 1 185 ? -11.057 16.940 15.493 1.00 89.00 185 THR A O 1
ATOM 1453 N N . ARG A 1 186 ? -11.619 15.304 14.054 1.00 89.31 186 ARG A N 1
ATOM 1454 C CA . ARG A 1 186 ? -12.873 15.901 13.578 1.00 89.31 186 ARG A CA 1
ATOM 1455 C C . ARG A 1 186 ? -13.938 14.821 13.372 1.00 89.31 186 ARG A C 1
ATOM 1457 O O . ARG A 1 186 ? -13.599 13.749 12.862 1.00 89.31 186 ARG A O 1
ATOM 1464 N N . PRO A 1 187 ? -15.214 15.093 13.692 1.00 82.44 187 PRO A N 1
ATOM 1465 C CA . PRO A 1 187 ? -16.315 14.245 13.252 1.00 82.44 187 PRO A CA 1
ATOM 1466 C C . PRO A 1 187 ? -16.323 14.127 11.727 1.00 82.44 187 PRO A C 1
ATOM 1468 O O . PRO A 1 187 ? -15.987 15.080 11.019 1.00 82.44 187 PRO A O 1
ATOM 1471 N N . SER A 1 188 ? -16.717 12.972 11.207 1.00 76.25 188 SER A N 1
ATOM 1472 C CA . SER A 1 188 ? -16.857 12.759 9.770 1.00 76.25 188 SER A CA 1
ATOM 1473 C C . SER A 1 188 ? -18.153 12.018 9.480 1.00 76.25 188 SER A C 1
ATOM 1475 O O . SER A 1 188 ? -18.589 11.190 10.259 1.00 76.25 188 SER A O 1
ATOM 1477 N N . LEU A 1 189 ? -18.763 12.237 8.317 1.00 66.19 189 LEU A N 1
ATOM 1478 C CA . LEU A 1 189 ? -19.984 11.500 7.957 1.00 66.19 189 LEU A CA 1
ATOM 1479 C C . LEU A 1 189 ? -19.770 9.979 7.853 1.00 66.19 189 LEU A C 1
ATOM 1481 O O . LEU A 1 189 ? -20.732 9.217 7.802 1.00 66.19 189 LEU A O 1
ATOM 1485 N N . LEU A 1 190 ? -18.511 9.545 7.773 1.00 71.69 190 LEU A N 1
ATOM 1486 C CA . LEU A 1 190 ? -18.138 8.156 7.555 1.00 71.69 190 LEU A CA 1
ATOM 1487 C C . LEU A 1 190 ? -17.689 7.479 8.863 1.00 71.69 190 LEU A C 1
ATOM 1489 O O . LEU A 1 190 ? -17.920 6.292 9.025 1.00 71.69 190 LEU A O 1
ATOM 1493 N N . ASP A 1 191 ? -17.089 8.210 9.807 1.00 72.69 191 ASP A N 1
ATOM 1494 C CA . ASP A 1 191 ? -16.673 7.774 11.156 1.00 72.69 191 ASP A CA 1
ATOM 1495 C C . ASP A 1 191 ? -16.086 6.355 11.243 1.00 72.69 191 ASP A C 1
ATOM 1497 O O . ASP A 1 191 ? -16.229 5.644 12.239 1.00 72.69 191 ASP A O 1
ATOM 1501 N N . ARG A 1 192 ? -15.375 5.930 10.190 1.00 84.94 192 ARG A N 1
ATOM 1502 C CA . ARG A 1 192 ? -14.708 4.635 10.182 1.00 84.94 192 ARG A CA 1
ATOM 1503 C C . ARG A 1 192 ? -13.346 4.771 10.825 1.00 84.94 192 ARG A C 1
ATOM 1505 O O . ARG A 1 192 ? -12.540 5.611 10.428 1.00 84.94 192 ARG A O 1
ATOM 1512 N N . ASP A 1 193 ? -13.095 3.943 11.823 1.00 89.12 193 ASP A N 1
ATOM 1513 C CA . ASP A 1 193 ? -11.814 3.934 12.515 1.00 89.12 193 ASP A CA 1
ATOM 1514 C C . ASP A 1 193 ? -10.729 3.237 11.681 1.00 89.12 193 ASP A C 1
ATOM 1516 O O . ASP A 1 193 ? -11.030 2.286 10.941 1.00 89.12 193 ASP A O 1
ATOM 1520 N N . PRO A 1 194 ? -9.465 3.682 11.795 1.00 90.44 194 PRO A N 1
ATOM 1521 C CA . PRO A 1 194 ? -8.336 2.986 11.200 1.00 90.44 194 PRO A CA 1
ATOM 1522 C C . PRO A 1 194 ? -8.212 1.571 11.772 1.00 90.44 194 PRO A C 1
ATOM 1524 O O . PRO A 1 194 ? -8.603 1.291 12.909 1.00 90.44 194 PRO A O 1
ATOM 1527 N N . VAL A 1 195 ? -7.637 0.657 10.990 1.00 91.25 195 VAL A N 1
ATOM 1528 C CA . VAL A 1 195 ? -7.312 -0.677 11.513 1.00 91.25 195 VAL A CA 1
ATOM 1529 C C . VAL A 1 195 ? -6.039 -0.621 12.345 1.00 91.25 195 VAL A C 1
ATOM 1531 O O . VAL A 1 195 ? -5.127 0.150 12.061 1.00 91.25 195 VAL A O 1
ATOM 1534 N N . THR A 1 196 ? -5.944 -1.482 13.350 1.00 89.94 196 THR A N 1
ATOM 1535 C CA . THR A 1 196 ? -4.740 -1.622 14.177 1.00 89.94 196 THR A CA 1
ATOM 1536 C C . THR A 1 196 ? -4.136 -3.014 14.005 1.00 89.94 196 THR A C 1
ATOM 1538 O O . THR A 1 196 ? -4.822 -3.974 13.639 1.00 89.94 196 THR A O 1
ATOM 1541 N N . LEU A 1 197 ? -2.838 -3.162 14.294 1.00 82.81 197 LEU A N 1
ATOM 1542 C CA . LEU A 1 197 ? -2.155 -4.460 14.197 1.00 82.81 197 LEU A CA 1
ATOM 1543 C C . LEU A 1 197 ? -2.693 -5.515 15.176 1.00 82.81 197 LEU A C 1
ATOM 1545 O O . LEU A 1 197 ? -2.499 -6.713 14.945 1.00 82.81 197 LEU A O 1
ATOM 1549 N N . SER A 1 198 ? -3.345 -5.083 16.254 1.00 82.88 198 SER A N 1
ATOM 1550 C CA . SER A 1 198 ? -3.923 -5.935 17.295 1.00 82.88 198 SER A CA 1
ATOM 1551 C C . SER A 1 198 ? -5.246 -6.585 16.880 1.00 82.88 198 SER A C 1
ATOM 1553 O O . SER A 1 198 ? -5.667 -7.558 17.501 1.00 82.88 198 SER A O 1
ATOM 1555 N N . GLN A 1 199 ? -5.895 -6.111 15.812 1.00 81.50 199 GLN A N 1
ATOM 1556 C CA . GLN A 1 199 ? -7.170 -6.662 15.360 1.00 81.50 199 GLN A CA 1
ATOM 1557 C C . GLN A 1 199 ? -6.966 -7.950 14.540 1.00 81.50 199 GLN A C 1
ATOM 1559 O O . GLN A 1 199 ? -6.391 -7.891 13.450 1.00 81.50 199 GLN A O 1
ATOM 1564 N N . PRO A 1 200 ? -7.467 -9.116 14.998 1.00 81.25 200 PRO A N 1
ATOM 1565 C CA . PRO A 1 200 ? -7.408 -10.336 14.205 1.00 81.25 200 PRO A CA 1
ATOM 1566 C C . PRO A 1 200 ? -8.357 -10.257 13.003 1.00 81.25 200 PRO A C 1
ATOM 1568 O O . PRO A 1 200 ? -9.439 -9.657 13.077 1.00 81.25 200 PRO A O 1
ATOM 1571 N N . LEU A 1 201 ? -7.964 -10.910 11.906 1.00 84.19 201 LEU A N 1
ATOM 1572 C CA . LEU A 1 201 ? -8.839 -11.123 10.756 1.00 84.19 201 LEU A CA 1
ATOM 1573 C C . LEU A 1 201 ? -9.975 -12.094 11.126 1.00 84.19 201 LEU A C 1
ATOM 1575 O O . LEU A 1 201 ? -9.739 -13.047 11.873 1.00 84.19 201 LEU A O 1
ATOM 1579 N N . PRO A 1 202 ? -11.199 -11.901 10.601 1.00 83.31 202 PRO A N 1
ATOM 1580 C CA . PRO A 1 202 ? -12.277 -12.868 10.779 1.00 83.31 202 PRO A CA 1
ATOM 1581 C C . PRO A 1 202 ? -11.900 -14.249 10.230 1.00 83.31 202 PRO A C 1
ATOM 1583 O O . PRO A 1 202 ? -11.375 -14.350 9.122 1.00 83.31 202 PRO A O 1
ATOM 1586 N N . SER A 1 203 ? -12.266 -15.316 10.946 1.00 84.94 203 SER A N 1
ATOM 1587 C CA . SER A 1 203 ? -12.035 -16.711 10.526 1.00 84.94 203 SER A CA 1
ATOM 1588 C C . SER A 1 203 ? -12.721 -17.084 9.205 1.00 84.94 203 SER A C 1
ATOM 1590 O O . SER A 1 203 ? -12.319 -18.036 8.541 1.00 84.94 203 SER A O 1
ATOM 1592 N N . ALA A 1 204 ? -13.741 -16.322 8.800 1.00 85.62 204 ALA A N 1
ATOM 1593 C CA . ALA A 1 204 ? -14.417 -16.479 7.517 1.00 85.62 204 ALA A CA 1
ATOM 1594 C C . ALA A 1 204 ? -13.522 -16.131 6.311 1.00 85.62 204 ALA A C 1
ATOM 1596 O O . ALA A 1 204 ? -13.786 -16.605 5.205 1.00 85.62 204 ALA A O 1
ATOM 1597 N N . ILE A 1 205 ? -12.468 -15.326 6.500 1.00 87.75 205 ILE A N 1
ATOM 1598 C CA . ILE A 1 205 ? -11.513 -15.007 5.435 1.00 87.75 205 ILE A CA 1
ATOM 1599 C C . ILE A 1 205 ? -10.576 -16.199 5.255 1.00 87.75 205 ILE A C 1
ATOM 1601 O O . ILE A 1 205 ? -9.724 -16.483 6.097 1.00 87.75 205 ILE A O 1
ATOM 1605 N N . ARG A 1 206 ? -10.731 -16.903 4.133 1.00 87.75 206 ARG A N 1
ATOM 1606 C CA . ARG A 1 206 ? -9.954 -18.106 3.834 1.00 87.75 206 ARG A CA 1
ATOM 1607 C C . ARG A 1 206 ? -8.662 -17.744 3.098 1.00 87.75 206 ARG A C 1
ATOM 1609 O O . ARG A 1 206 ? -8.675 -16.890 2.222 1.00 87.75 206 ARG A O 1
ATOM 1616 N N . PRO A 1 207 ? -7.537 -18.421 3.368 1.00 89.31 207 PRO A N 1
ATOM 1617 C CA . PRO A 1 207 ? -6.306 -18.194 2.614 1.00 89.31 207 PRO A CA 1
ATOM 1618 C C . PRO A 1 207 ? -6.401 -18.671 1.155 1.00 89.31 207 PRO A C 1
ATOM 1620 O O . PRO A 1 207 ? -5.645 -18.186 0.313 1.00 89.31 207 PRO A O 1
ATOM 1623 N N . LYS A 1 208 ? -7.313 -19.609 0.851 1.00 88.44 208 LYS A N 1
ATOM 1624 C CA . LYS A 1 208 ? -7.592 -20.111 -0.500 1.00 88.44 208 LYS A CA 1
ATOM 1625 C C . LYS A 1 208 ? -9.079 -20.405 -0.707 1.00 88.44 208 LYS A C 1
ATOM 1627 O O . LYS A 1 208 ? -9.742 -20.874 0.219 1.00 88.44 208 LYS A O 1
ATOM 1632 N N . ILE A 1 209 ? -9.573 -20.192 -1.926 1.00 83.62 209 ILE A N 1
ATOM 1633 C CA . ILE A 1 209 ? -10.921 -20.577 -2.383 1.00 83.62 209 ILE A CA 1
ATOM 1634 C C . ILE A 1 209 ? -10.799 -21.136 -3.803 1.00 83.62 209 ILE A C 1
ATOM 1636 O O . ILE A 1 209 ? -10.237 -20.470 -4.662 1.00 83.62 209 ILE A O 1
ATOM 1640 N N . ASN A 1 210 ? -11.305 -22.347 -4.063 1.00 84.31 210 ASN A N 1
ATOM 1641 C CA . ASN A 1 210 ? -11.319 -22.974 -5.398 1.00 84.31 210 ASN A CA 1
ATOM 1642 C C . ASN A 1 210 ? -9.958 -22.956 -6.129 1.00 84.31 210 ASN A C 1
ATOM 1644 O O . ASN A 1 210 ? -9.891 -22.745 -7.334 1.00 84.31 210 ASN A O 1
ATOM 1648 N N . GLY A 1 211 ? -8.857 -23.132 -5.391 1.00 80.69 211 GLY A N 1
ATOM 1649 C CA . GLY A 1 211 ? -7.493 -23.071 -5.934 1.00 80.69 211 GLY A CA 1
ATOM 1650 C C . GLY A 1 211 ? -6.907 -21.660 -6.077 1.00 80.69 211 GLY A C 1
ATOM 1651 O O . GLY A 1 211 ? -5.709 -21.536 -6.312 1.00 80.69 211 GLY A O 1
ATOM 1652 N N . TRP A 1 212 ? -7.698 -20.607 -5.869 1.00 86.88 212 TRP A N 1
ATOM 1653 C CA . TRP A 1 212 ? -7.244 -19.219 -5.886 1.00 86.88 212 TRP A CA 1
ATOM 1654 C C . TRP A 1 212 ? -6.661 -18.840 -4.528 1.00 86.88 212 TRP A C 1
ATOM 1656 O O . TRP A 1 212 ? -7.169 -19.255 -3.484 1.00 86.88 212 TRP A O 1
ATOM 1666 N N . GLU A 1 213 ? -5.606 -18.034 -4.531 1.00 90.31 213 GLU A N 1
ATOM 1667 C CA . GLU A 1 213 ? -4.888 -17.604 -3.334 1.00 90.31 213 GLU A CA 1
ATOM 1668 C C . GLU A 1 213 ? -5.325 -16.203 -2.901 1.00 90.31 213 GLU A C 1
ATOM 1670 O O . GLU A 1 213 ? -5.463 -15.308 -3.728 1.00 90.31 213 GLU A O 1
ATOM 1675 N N . LEU A 1 214 ? -5.548 -15.992 -1.602 1.00 90.44 214 LEU A N 1
ATOM 1676 C CA . LEU A 1 214 ? -5.865 -14.672 -1.055 1.00 90.44 214 LEU A CA 1
ATOM 1677 C C . LEU A 1 214 ? -4.660 -13.737 -1.214 1.00 90.44 214 LEU A C 1
ATOM 1679 O O . LEU A 1 214 ? -3.582 -14.027 -0.704 1.00 90.44 214 LEU A O 1
ATOM 1683 N N . ILE A 1 215 ? -4.830 -12.583 -1.844 1.00 92.56 215 ILE A N 1
ATOM 1684 C CA . ILE A 1 215 ? -3.731 -11.636 -2.093 1.00 92.56 215 ILE A CA 1
ATOM 1685 C C . ILE A 1 215 ? -4.005 -10.225 -1.582 1.00 92.56 215 ILE A C 1
ATOM 1687 O O . ILE A 1 215 ? -3.092 -9.408 -1.567 1.00 92.56 215 ILE A O 1
ATOM 1691 N N . GLY A 1 216 ? -5.228 -9.916 -1.164 1.00 92.69 216 GLY A N 1
ATOM 1692 C CA . GLY A 1 216 ? -5.565 -8.575 -0.708 1.00 92.69 216 GLY A CA 1
ATOM 1693 C C . GLY A 1 216 ? -6.776 -8.575 0.203 1.00 92.69 216 GLY A C 1
ATOM 1694 O O . GLY A 1 216 ? -7.731 -9.322 -0.021 1.00 92.69 216 GLY A O 1
ATOM 1695 N N . ILE A 1 217 ? -6.735 -7.721 1.216 1.00 92.75 217 ILE A N 1
ATOM 1696 C CA . ILE A 1 217 ? -7.857 -7.439 2.101 1.00 92.75 217 ILE A CA 1
ATOM 1697 C C . ILE A 1 217 ? -8.006 -5.925 2.203 1.00 92.75 217 ILE A C 1
ATOM 1699 O O . ILE A 1 217 ? -7.052 -5.222 2.519 1.00 92.75 217 ILE A O 1
ATOM 1703 N N . THR A 1 218 ? -9.217 -5.427 1.997 1.00 91.31 218 THR A N 1
ATOM 1704 C CA . THR A 1 218 ? -9.562 -4.022 2.223 1.00 91.31 218 THR A CA 1
ATOM 1705 C C . THR A 1 218 ? -10.739 -3.978 3.191 1.00 91.31 218 THR A C 1
ATOM 1707 O O . THR A 1 218 ? -11.805 -4.501 2.856 1.00 91.31 218 THR A O 1
A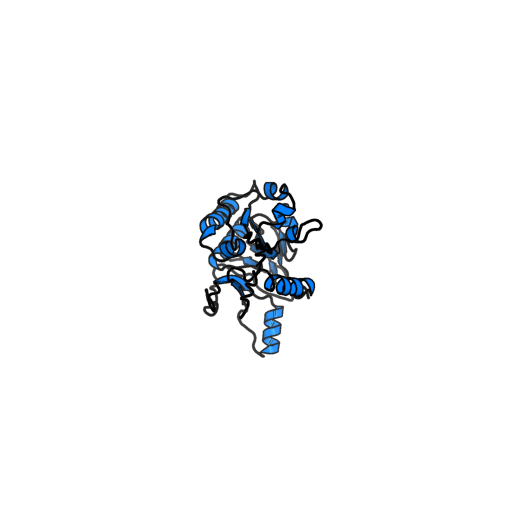TOM 1710 N N . PRO A 1 219 ? -10.585 -3.419 4.404 1.00 88.06 219 PRO A N 1
ATOM 1711 C CA . PRO A 1 219 ? -11.728 -3.099 5.248 1.00 88.06 219 PRO A CA 1
ATOM 1712 C C . PRO A 1 219 ? -12.652 -2.150 4.488 1.00 88.06 219 PRO A C 1
ATOM 1714 O O . PRO A 1 219 ? -12.195 -1.165 3.919 1.00 88.06 219 PRO A O 1
ATOM 1717 N N . ALA A 1 220 ? -13.940 -2.463 4.456 1.00 85.19 220 ALA A N 1
ATOM 1718 C CA . ALA A 1 220 ? -14.909 -1.625 3.772 1.00 85.19 220 ALA A CA 1
ATOM 1719 C C . ALA A 1 220 ? -15.038 -0.250 4.444 1.00 85.19 220 ALA A C 1
ATOM 1721 O O . ALA A 1 220 ? -14.863 -0.116 5.663 1.00 85.19 220 ALA A O 1
ATOM 1722 N N . ILE A 1 221 ? -15.392 0.750 3.642 1.00 83.50 221 ILE A N 1
ATOM 1723 C CA . ILE A 1 221 ? -15.701 2.102 4.115 1.00 83.50 221 ILE A CA 1
ATOM 1724 C C . ILE A 1 221 ? -17.165 2.192 4.560 1.00 83.50 221 ILE A C 1
ATOM 1726 O O . ILE A 1 221 ? -17.994 1.351 4.209 1.00 83.50 221 ILE A O 1
ATOM 1730 N N . GLN A 1 222 ? -17.507 3.224 5.330 1.00 82.25 222 GLN A N 1
ATOM 1731 C CA . GLN A 1 222 ? -18.837 3.367 5.933 1.00 82.25 222 GLN A CA 1
ATOM 1732 C C . GLN A 1 222 ? -20.032 3.249 4.969 1.00 82.25 222 GLN A C 1
ATOM 1734 O O . GLN A 1 222 ? -21.014 2.606 5.352 1.00 82.25 222 GLN A O 1
ATOM 1739 N N . PRO A 1 223 ? -19.991 3.780 3.728 1.00 83.19 223 PRO A N 1
ATOM 1740 C CA . PRO A 1 223 ? -21.103 3.632 2.791 1.00 83.19 223 PRO A CA 1
ATOM 1741 C C . PRO A 1 223 ? -21.488 2.169 2.531 1.00 83.19 223 PRO A C 1
ATOM 1743 O O . PRO A 1 223 ? -22.667 1.860 2.385 1.00 83.19 223 PRO A O 1
ATOM 1746 N N . GLU A 1 224 ? -20.530 1.241 2.555 1.00 84.31 224 GLU A N 1
ATOM 1747 C CA . GLU A 1 224 ? -20.809 -0.187 2.367 1.00 84.31 224 GLU A CA 1
ATOM 1748 C C . GLU A 1 224 ? -21.520 -0.807 3.571 1.00 84.31 224 GLU A C 1
ATOM 1750 O O . GLU A 1 224 ? -22.412 -1.636 3.404 1.00 84.31 224 GLU A O 1
ATOM 1755 N N . TYR A 1 225 ? -21.168 -0.392 4.791 1.00 85.00 225 TYR A N 1
ATOM 1756 C CA . TYR A 1 225 ? -21.870 -0.833 5.999 1.00 85.00 225 TYR A CA 1
ATOM 1757 C C . TYR A 1 225 ? -23.322 -0.361 5.974 1.00 85.00 225 TYR A C 1
ATOM 1759 O O . TYR A 1 225 ? -24.221 -1.131 6.314 1.00 85.00 225 TYR A O 1
ATOM 1767 N N . LEU A 1 226 ? -23.551 0.885 5.547 1.00 85.25 226 LEU A N 1
ATOM 1768 C CA . LEU A 1 226 ? -24.890 1.447 5.390 1.00 85.25 226 LEU A CA 1
ATOM 1769 C C . LEU A 1 226 ? -25.681 0.714 4.305 1.00 85.25 226 LEU A C 1
ATOM 1771 O O . LEU A 1 226 ? -26.828 0.349 4.542 1.00 85.25 226 LEU A O 1
ATOM 1775 N N . ALA A 1 227 ? -25.063 0.426 3.158 1.00 86.81 227 ALA A N 1
ATOM 1776 C CA . ALA A 1 227 ? -25.692 -0.347 2.091 1.00 86.81 227 ALA A CA 1
ATOM 1777 C C . ALA A 1 227 ? -26.102 -1.750 2.569 1.00 86.81 227 ALA A C 1
ATOM 1779 O O . ALA A 1 227 ? -27.238 -2.168 2.352 1.00 86.81 227 ALA A O 1
ATOM 1780 N N . ILE A 1 228 ? -25.219 -2.453 3.287 1.00 86.81 228 ILE A N 1
ATOM 1781 C CA . ILE A 1 228 ? -25.519 -3.778 3.846 1.00 86.81 228 ILE A CA 1
ATOM 1782 C C . ILE A 1 228 ? -26.624 -3.692 4.902 1.00 86.81 228 ILE A C 1
ATOM 1784 O O . ILE A 1 228 ? -27.540 -4.510 4.879 1.00 86.81 228 ILE A O 1
ATOM 1788 N N . LYS A 1 229 ? -26.583 -2.692 5.794 1.00 88.31 229 LYS A N 1
ATOM 1789 C CA . LYS A 1 229 ? -27.643 -2.464 6.786 1.00 88.31 229 LYS A CA 1
ATOM 1790 C C . LYS A 1 229 ? -28.993 -2.229 6.111 1.00 88.31 229 LYS A C 1
ATOM 1792 O O . LYS A 1 229 ? -29.980 -2.816 6.536 1.00 88.31 229 LYS A O 1
ATOM 1797 N N . ASN A 1 230 ? -29.034 -1.404 5.067 1.00 91.56 230 ASN A N 1
ATOM 1798 C CA . ASN A 1 230 ? -30.261 -1.107 4.330 1.00 91.56 230 ASN A CA 1
ATOM 1799 C C . ASN A 1 230 ? -30.789 -2.338 3.584 1.00 91.56 230 ASN A C 1
ATOM 1801 O O . ASN A 1 230 ? -31.996 -2.536 3.516 1.00 91.56 230 ASN A O 1
ATOM 1805 N N . HIS A 1 231 ? -29.895 -3.173 3.048 1.00 90.19 231 HIS A N 1
ATOM 1806 C CA . HIS A 1 231 ? -30.273 -4.372 2.306 1.00 90.19 231 HIS A CA 1
ATOM 1807 C C . HIS A 1 231 ? -30.723 -5.529 3.212 1.00 90.19 231 HIS A C 1
ATOM 1809 O O . HIS A 1 231 ? -31.701 -6.202 2.905 1.00 90.19 231 HIS A O 1
ATOM 1815 N N . LEU A 1 232 ? -30.018 -5.769 4.322 1.00 91.81 232 LEU A N 1
ATOM 1816 C CA . LEU A 1 232 ? -30.242 -6.922 5.204 1.00 91.81 232 LEU A CA 1
ATOM 1817 C C . LEU A 1 232 ? -31.047 -6.588 6.468 1.00 91.81 232 LEU A C 1
ATOM 1819 O O . LEU A 1 232 ? -31.345 -7.484 7.252 1.00 91.81 232 LEU A O 1
ATOM 1823 N N . GLY A 1 233 ? -31.330 -5.310 6.731 1.00 92.50 233 GLY A N 1
ATOM 1824 C CA . GLY A 1 233 ? -31.964 -4.839 7.969 1.00 92.50 233 GLY A CA 1
ATOM 1825 C C . GLY A 1 233 ? -31.077 -4.931 9.220 1.00 92.50 233 GLY A C 1
ATOM 1826 O O . GLY A 1 233 ? -31.504 -4.545 10.306 1.00 92.50 233 GLY A O 1
ATOM 1827 N N . ILE A 1 234 ? -29.838 -5.422 9.095 1.00 89.06 234 ILE A N 1
ATOM 1828 C CA . ILE A 1 234 ? -28.928 -5.691 10.216 1.00 89.06 234 ILE A CA 1
ATOM 1829 C C . ILE A 1 234 ? -27.608 -4.958 9.989 1.00 89.06 234 ILE A C 1
ATOM 1831 O O . ILE A 1 234 ? -26.973 -5.098 8.945 1.00 89.06 234 ILE A O 1
ATOM 1835 N N . ALA A 1 235 ? -27.165 -4.196 10.992 1.00 86.62 235 ALA A N 1
ATOM 1836 C CA . ALA A 1 235 ? -25.885 -3.500 10.942 1.00 86.62 235 ALA A CA 1
ATOM 1837 C C . ALA A 1 235 ? -24.717 -4.506 11.034 1.00 86.62 235 ALA A C 1
ATOM 1839 O O . ALA A 1 235 ? -24.590 -5.201 12.050 1.00 86.62 235 ALA A O 1
ATOM 1840 N N . PRO A 1 236 ? -23.843 -4.602 10.014 1.00 85.31 236 PRO A N 1
ATOM 1841 C CA . PRO A 1 236 ? -22.713 -5.517 10.074 1.00 85.31 236 PRO A CA 1
ATOM 1842 C C . PRO A 1 236 ? -21.654 -5.005 11.057 1.00 85.31 236 PRO A C 1
ATOM 1844 O O . PRO A 1 236 ? -21.350 -3.816 11.107 1.00 85.31 236 PRO A O 1
ATOM 1847 N N . LYS A 1 237 ? -21.039 -5.917 11.822 1.00 82.00 237 LYS A N 1
ATOM 1848 C CA . LYS A 1 237 ? -19.959 -5.559 12.763 1.00 82.00 237 LYS A CA 1
ATOM 1849 C C . LYS A 1 237 ? -18.666 -5.187 12.041 1.00 82.00 237 LYS A C 1
ATOM 1851 O O . LYS A 1 237 ? -17.973 -4.253 12.437 1.00 82.00 237 LYS A O 1
ATOM 1856 N N . ARG A 1 238 ? -18.310 -5.967 11.017 1.00 83.44 238 ARG A N 1
ATOM 1857 C CA . ARG A 1 238 ? -17.135 -5.760 10.169 1.00 83.44 238 ARG A CA 1
ATOM 1858 C C . ARG A 1 238 ? -17.430 -6.258 8.762 1.00 83.44 238 ARG A C 1
ATOM 1860 O O . ARG A 1 238 ? -18.012 -7.326 8.600 1.00 83.44 238 ARG A O 1
ATOM 1867 N N . VAL A 1 239 ? -16.983 -5.505 7.772 1.00 86.12 239 VAL A N 1
ATOM 1868 C CA . VAL A 1 239 ? -17.125 -5.803 6.348 1.00 86.12 239 VAL A CA 1
ATOM 1869 C C . VAL A 1 239 ? -15.744 -5.679 5.718 1.00 86.12 239 VAL A C 1
ATOM 1871 O O . VAL A 1 239 ? -15.020 -4.714 5.971 1.00 86.12 239 VAL A O 1
ATOM 1874 N N . TYR A 1 240 ? -15.368 -6.683 4.932 1.00 88.19 240 TYR A N 1
ATOM 1875 C CA . TYR A 1 240 ? -14.076 -6.762 4.262 1.00 88.19 240 TYR A CA 1
ATOM 1876 C C . TYR A 1 240 ? -14.281 -7.147 2.802 1.00 88.19 240 TYR A C 1
ATOM 1878 O O . TYR A 1 240 ? -15.006 -8.093 2.497 1.00 88.19 240 TYR A O 1
ATOM 1886 N N . ARG A 1 241 ? -13.570 -6.463 1.911 1.00 88.75 241 ARG A N 1
ATOM 1887 C CA . ARG A 1 241 ? -13.373 -6.876 0.525 1.00 88.75 241 ARG A CA 1
ATOM 1888 C C . ARG A 1 241 ? -12.140 -7.767 0.480 1.00 88.75 241 ARG A C 1
ATOM 1890 O O . ARG A 1 241 ? -11.073 -7.371 0.947 1.00 88.75 241 ARG A O 1
ATOM 1897 N N . THR A 1 242 ? -12.280 -8.969 -0.063 1.00 89.88 242 THR A N 1
ATOM 1898 C CA . THR A 1 242 ? -11.164 -9.910 -0.219 1.00 89.88 242 THR A CA 1
ATOM 1899 C C . THR A 1 242 ? -10.856 -10.089 -1.698 1.00 89.88 242 THR A C 1
ATOM 1901 O O . THR A 1 242 ? -11.764 -10.213 -2.517 1.00 89.88 242 THR A O 1
ATOM 1904 N N . LYS A 1 243 ? -9.571 -10.065 -2.049 1.00 90.19 243 LYS A N 1
ATOM 1905 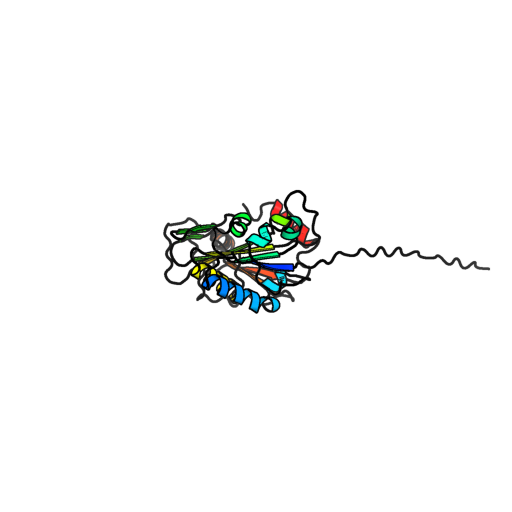C CA . LYS A 1 243 ? -9.087 -10.292 -3.412 1.00 90.19 243 LYS A CA 1
ATOM 1906 C C . LYS A 1 243 ? -8.366 -11.628 -3.457 1.00 90.19 243 LYS A C 1
ATOM 1908 O O . LYS A 1 243 ? -7.391 -11.823 -2.731 1.00 90.19 243 LYS A O 1
ATOM 1913 N N . TYR A 1 244 ? -8.837 -12.519 -4.320 1.00 88.12 244 TYR A N 1
ATOM 1914 C CA . TYR A 1 244 ? -8.183 -13.789 -4.615 1.00 88.12 244 TYR A CA 1
ATOM 1915 C C . TYR A 1 244 ? -7.570 -13.745 -6.009 1.00 88.12 244 TYR A C 1
ATOM 1917 O O . TYR A 1 244 ? -8.064 -13.041 -6.890 1.00 88.12 244 TYR A O 1
ATOM 1925 N N . PHE A 1 245 ? -6.502 -14.506 -6.199 1.00 86.12 245 PHE A N 1
ATOM 1926 C CA . PHE A 1 245 ? -5.736 -14.530 -7.431 1.00 86.12 245 PHE A CA 1
ATOM 1927 C C . PHE A 1 245 ? -5.411 -15.954 -7.865 1.00 86.12 245 PHE A C 1
ATOM 1929 O O . PHE A 1 245 ? -5.070 -16.811 -7.048 1.00 86.12 245 PHE A O 1
ATOM 1936 N N . ALA A 1 246 ? -5.476 -16.168 -9.173 1.00 82.94 246 ALA A N 1
ATOM 1937 C CA . ALA A 1 246 ? -4.917 -17.313 -9.866 1.00 82.94 246 ALA A CA 1
ATOM 1938 C C . ALA A 1 246 ? -4.071 -16.785 -11.033 1.00 82.94 246 ALA A C 1
ATOM 1940 O O . ALA A 1 246 ? -4.412 -15.762 -11.628 1.00 82.94 246 ALA A O 1
ATOM 1941 N N . THR A 1 247 ? -2.974 -17.468 -11.358 1.00 79.94 247 THR A N 1
ATOM 1942 C CA . THR A 1 247 ? -2.090 -17.078 -12.468 1.00 79.94 247 THR A CA 1
ATOM 1943 C C . THR A 1 247 ? -2.877 -16.893 -13.766 1.00 79.94 247 THR A C 1
ATOM 1945 O O . THR A 1 247 ? -3.723 -17.720 -14.110 1.00 79.94 247 THR A O 1
ATOM 1948 N N . GLY A 1 248 ? -2.616 -15.790 -14.471 1.00 69.81 248 GLY A N 1
ATOM 1949 C CA . GLY A 1 248 ? -3.307 -15.418 -15.708 1.00 69.81 248 GLY A CA 1
ATOM 1950 C C . GLY A 1 248 ? -4.724 -14.846 -15.539 1.00 69.81 248 GLY A C 1
ATOM 1951 O O . GLY A 1 248 ? -5.313 -14.413 -16.528 1.00 69.81 248 GLY A O 1
ATOM 1952 N N . ALA A 1 249 ? -5.283 -14.783 -14.320 1.00 69.56 249 ALA A N 1
ATOM 1953 C CA . ALA A 1 249 ? -6.649 -14.285 -14.087 1.00 69.56 249 ALA A CA 1
ATOM 1954 C C . ALA A 1 249 ? -6.841 -12.798 -14.442 1.00 69.56 249 ALA A C 1
ATOM 1956 O O . ALA A 1 249 ? -7.969 -12.345 -14.634 1.00 69.56 249 ALA A O 1
ATOM 1957 N N . TRP A 1 250 ? -5.753 -12.029 -14.520 1.00 65.56 250 TRP A N 1
ATOM 1958 C CA . TRP A 1 250 ? -5.764 -10.597 -14.844 1.00 65.56 250 TRP A CA 1
ATOM 1959 C C . TRP A 1 250 ? -5.361 -10.287 -16.289 1.00 65.56 250 TRP A C 1
ATOM 1961 O O . TRP A 1 250 ? -5.171 -9.122 -16.637 1.00 65.56 250 TRP A O 1
ATOM 1971 N N . ASP A 1 251 ? -5.247 -11.311 -17.135 1.00 68.12 251 ASP A N 1
ATOM 1972 C CA . ASP A 1 251 ? -4.865 -11.166 -18.538 1.00 68.12 251 ASP A CA 1
ATOM 1973 C C . ASP A 1 251 ? -6.071 -11.349 -19.474 1.00 68.12 251 ASP A C 1
ATOM 1975 O O . ASP A 1 251 ? -7.073 -11.987 -19.136 1.00 68.12 251 ASP A O 1
ATOM 1979 N N . LYS A 1 252 ? -5.977 -10.798 -20.693 1.00 62.59 252 LYS A N 1
ATOM 1980 C CA . LYS A 1 252 ? -6.963 -10.976 -21.781 1.00 62.59 252 LYS A CA 1
ATOM 1981 C C . LYS A 1 252 ? -8.390 -10.543 -21.390 1.00 62.59 252 LYS A C 1
ATOM 1983 O O . LYS A 1 252 ? -8.609 -9.381 -21.078 1.00 62.59 252 LYS A O 1
ATOM 1988 N N . THR A 1 253 ? -9.384 -11.433 -21.419 1.00 49.25 253 THR A N 1
ATOM 1989 C CA . THR A 1 253 ? -10.795 -11.102 -21.134 1.00 49.25 253 THR A CA 1
ATOM 1990 C C . THR A 1 253 ? -10.988 -10.517 -19.729 1.00 49.25 253 THR A C 1
ATOM 1992 O O . THR A 1 253 ? -11.806 -9.618 -19.548 1.00 49.25 253 THR A O 1
ATOM 1995 N N . GLY A 1 254 ? -10.180 -10.945 -18.749 1.00 50.66 254 GLY A N 1
ATOM 1996 C CA . GLY A 1 254 ? -10.166 -10.353 -17.407 1.00 50.66 254 GLY A CA 1
ATOM 1997 C C . GLY A 1 254 ? -9.668 -8.903 -17.395 1.00 50.66 254 GLY A C 1
ATOM 1998 O O . GLY A 1 254 ? -10.164 -8.092 -16.616 1.00 50.66 254 GLY A O 1
ATOM 1999 N N . GLN A 1 255 ? -8.757 -8.546 -18.308 1.00 56.59 255 GLN A N 1
ATOM 2000 C CA . GLN A 1 255 ? -8.296 -7.170 -18.515 1.00 56.59 255 GLN A CA 1
ATOM 2001 C C . GLN A 1 255 ? -9.406 -6.289 -19.098 1.00 56.59 255 GLN A C 1
ATOM 2003 O O . GLN A 1 255 ? -9.556 -5.156 -18.656 1.00 56.59 255 GLN A O 1
ATOM 2008 N N . ILE A 1 256 ? -10.199 -6.799 -20.049 1.00 55.56 256 ILE A N 1
ATOM 2009 C CA . ILE A 1 256 ? -11.324 -6.058 -20.647 1.00 55.56 256 ILE A CA 1
ATOM 2010 C C . ILE A 1 256 ? -12.387 -5.778 -19.583 1.00 55.56 256 ILE A C 1
ATOM 2012 O O . ILE A 1 256 ? -12.720 -4.620 -19.361 1.00 55.56 256 ILE A O 1
ATOM 2016 N N . GLY A 1 257 ? -12.820 -6.799 -18.835 1.00 51.31 257 GLY A N 1
ATOM 2017 C CA . GLY A 1 257 ? -13.794 -6.614 -17.755 1.00 51.31 257 GLY A CA 1
ATOM 2018 C C . GLY A 1 257 ? -13.276 -5.714 -16.627 1.00 51.31 257 GLY A C 1
ATOM 2019 O O . GLY A 1 257 ? -14.016 -4.890 -16.092 1.00 51.31 257 GLY A O 1
ATOM 2020 N N . ALA A 1 258 ? -11.989 -5.803 -16.272 1.00 51.84 258 ALA A N 1
ATOM 2021 C CA . ALA A 1 258 ? -11.389 -4.866 -15.327 1.00 51.84 258 ALA A CA 1
ATOM 2022 C C . ALA A 1 258 ? -11.383 -3.442 -15.903 1.00 51.84 258 ALA A C 1
ATOM 2024 O O . ALA A 1 258 ? -11.771 -2.496 -15.214 1.00 51.84 258 ALA A O 1
ATOM 2025 N N . PHE A 1 259 ? -10.941 -3.259 -17.148 1.00 54.47 259 PHE A N 1
ATOM 2026 C CA . PHE A 1 259 ? -10.859 -1.957 -17.804 1.00 54.47 259 PHE A CA 1
ATOM 2027 C C . PHE A 1 259 ? -12.228 -1.302 -17.967 1.00 54.47 259 PHE A C 1
ATOM 2029 O O . PHE A 1 259 ? -12.348 -0.130 -17.641 1.00 54.47 259 PHE A O 1
ATOM 2036 N N . GLU A 1 260 ? -13.257 -2.041 -18.372 1.00 47.72 260 GLU A N 1
ATOM 2037 C CA . GLU A 1 260 ? -14.630 -1.545 -18.501 1.00 47.72 260 GLU A CA 1
ATOM 2038 C C . GLU A 1 260 ? -15.197 -1.094 -17.151 1.00 47.72 260 GLU A C 1
ATOM 2040 O O . GLU A 1 260 ? -15.697 0.021 -17.048 1.00 47.72 260 GLU A O 1
ATOM 2045 N N . ASN A 1 261 ? -15.014 -1.879 -16.083 1.00 41.88 261 ASN A N 1
ATOM 2046 C CA . ASN A 1 261 ? -15.413 -1.473 -14.727 1.00 41.88 261 ASN A CA 1
ATOM 2047 C C . ASN A 1 261 ? -14.656 -0.230 -14.228 1.00 41.88 261 ASN A C 1
ATOM 2049 O O . ASN A 1 261 ? -15.163 0.546 -13.416 1.00 41.88 261 ASN A O 1
ATOM 2053 N N . TYR A 1 262 ? -13.434 -0.024 -14.717 1.00 45.78 262 TYR A N 1
ATOM 2054 C CA . TYR A 1 262 ? -12.667 1.179 -14.434 1.00 45.78 262 TYR A CA 1
ATOM 2055 C C . TYR A 1 262 ? -13.169 2.374 -15.255 1.00 45.78 262 TYR A C 1
ATOM 2057 O O . TYR A 1 262 ? -13.607 3.371 -14.695 1.00 45.78 262 TYR A O 1
ATOM 2065 N N . ALA A 1 263 ? -13.201 2.268 -16.576 1.00 46.84 263 ALA A N 1
ATOM 2066 C CA . ALA A 1 263 ? -13.668 3.336 -17.450 1.00 46.84 263 ALA A CA 1
ATOM 2067 C C . ALA A 1 263 ? -15.119 3.763 -17.142 1.00 46.84 263 ALA A C 1
ATOM 2069 O O . ALA A 1 263 ? -15.449 4.937 -17.274 1.00 46.84 263 ALA A O 1
ATOM 2070 N N . ALA A 1 264 ? -15.964 2.843 -16.660 1.00 42.66 264 ALA A N 1
ATOM 2071 C CA . ALA A 1 264 ? -17.333 3.122 -16.224 1.00 42.66 264 ALA A CA 1
ATOM 2072 C C . ALA A 1 264 ? -17.439 3.862 -14.873 1.00 42.66 264 ALA A C 1
ATOM 2074 O O . ALA A 1 264 ? -18.545 4.184 -14.438 1.00 42.66 264 ALA A O 1
ATOM 2075 N N . GLY A 1 265 ? -16.325 4.134 -14.187 1.00 32.44 265 GLY A N 1
ATOM 2076 C CA . GLY A 1 265 ? -16.323 4.874 -12.925 1.00 32.44 265 GLY A CA 1
ATOM 2077 C C . GLY A 1 265 ? -16.919 4.105 -11.743 1.00 32.44 265 GLY A C 1
ATOM 2078 O O . GLY A 1 265 ? -17.282 4.723 -10.751 1.00 32.44 265 GLY A O 1
ATOM 2079 N N . LEU A 1 266 ? -16.991 2.768 -11.780 1.00 34.56 266 LEU A N 1
ATOM 2080 C CA . LEU A 1 266 ? -17.500 1.962 -10.652 1.00 34.56 266 LEU A CA 1
ATOM 2081 C C . LEU A 1 266 ? -16.559 1.923 -9.431 1.00 34.56 266 LEU A C 1
ATOM 2083 O O . LEU A 1 266 ? -16.875 1.307 -8.418 1.00 34.56 266 LEU A O 1
ATOM 2087 N N . HIS A 1 267 ? -15.410 2.591 -9.508 1.00 37.72 267 HIS A N 1
ATOM 2088 C CA . HIS A 1 267 ? -14.545 2.896 -8.366 1.00 37.72 267 HIS A CA 1
ATOM 2089 C C . HIS A 1 267 ? -14.676 4.359 -7.901 1.00 37.72 267 HIS A C 1
ATOM 2091 O O . HIS A 1 267 ? -14.102 4.723 -6.881 1.00 37.72 267 HIS A O 1
ATOM 2097 N N . ARG A 1 268 ? -15.417 5.194 -8.642 1.00 34.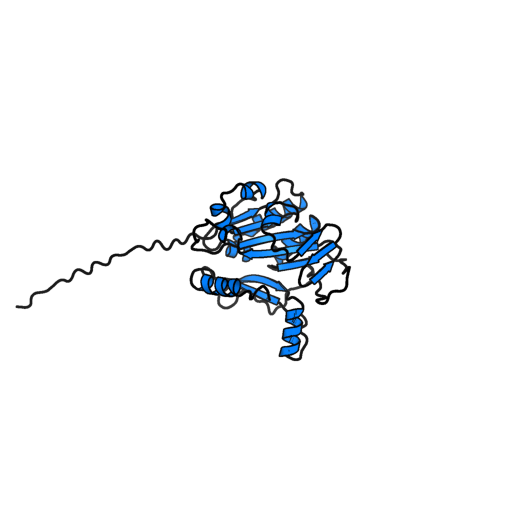34 268 ARG A N 1
ATOM 2098 C CA . ARG A 1 268 ? -15.617 6.628 -8.394 1.00 34.34 268 ARG A CA 1
ATOM 2099 C C . ARG A 1 268 ? -17.029 7.049 -8.810 1.00 34.34 268 ARG A C 1
ATOM 2101 O O . ARG A 1 268 ? -17.209 7.794 -9.773 1.00 34.34 268 ARG A O 1
ATOM 2108 N N . ARG A 1 269 ? -18.022 6.560 -8.074 1.00 30.77 269 ARG A N 1
ATOM 2109 C CA . ARG A 1 269 ? -19.288 7.261 -7.848 1.00 30.77 269 ARG A CA 1
ATOM 2110 C C . ARG A 1 269 ? -19.671 7.092 -6.390 1.00 30.77 269 ARG A C 1
ATOM 2112 O O . ARG A 1 269 ? -19.560 5.946 -5.903 1.00 30.77 269 ARG A O 1
#

Sequence (269 aa):
MMRNQTIYLLVLLFSLNAYTAGRNLVICIPPDSSPVIKAAAQKLLAARNSHPTLRALADGGKVLSRLYHTIDILKWPLDKRGKYSLLLVGMPNDPLIKMVWQQEAEITPKETFVFGYGYFHGTLGYIESDRNPFLHSPGIRKAGVETQVVTISGNSPEGVSLAVQSFLKYRYTNVLIAADGWTRTRPSLLDRDPVTLSQPLPSAIRPKINGWELIGITPAIQPEYLAIKNHLGIAPKRVYRTKYFATGAWDKTGQIGAFENYAAGLHRR